Protein AF-A0A2V1BVR8-F1 (afdb_monomer)

Mean predicted aligned error: 7.68 Å

Nearest PDB structures (foldseek):
  4hxy-assembly2_B  TM=3.596E-01  e=2.403E+00  Streptomyces sp. HK803
  3ru9-assembly1_A  TM=2.430E-01  e=2.267E+00  Plesiomonas shigelloides
  7c3v-assembly1_A  TM=4.030E-01  e=8.659E+00  Kluyveromyces sp. CCTCC M2011385
  4aln-assembly1_A  TM=3.787E-01  e=9.178E+00  Staphylococcus aureus

Structure (mmCIF, N/CA/C/O backbone):
data_AF-A0A2V1BVR8-F1
#
_entry.id   AF-A0A2V1BVR8-F1
#
loop_
_atom_site.group_PDB
_atom_site.id
_atom_site.type_symbol
_atom_site.label_atom_id
_atom_site.label_alt_id
_atom_site.label_comp_id
_atom_site.label_asym_id
_atom_site.label_entity_id
_atom_site.label_seq_id
_atom_site.pdbx_PDB_ins_code
_atom_site.Cartn_x
_atom_site.Cartn_y
_atom_site.Cartn_z
_atom_site.occupancy
_atom_site.B_iso_or_equiv
_atom_site.auth_seq_id
_atom_site.auth_comp_id
_atom_site.auth_asym_id
_atom_site.auth_atom_id
_atom_site.pdbx_PDB_model_num
ATOM 1 N N . VAL A 1 1 ? 9.960 -21.333 14.822 1.00 32.62 1 VAL A N 1
ATOM 2 C CA . VAL A 1 1 ? 9.651 -20.361 15.898 1.00 32.62 1 VAL A CA 1
ATOM 3 C C . VAL A 1 1 ? 8.389 -20.827 16.607 1.00 32.62 1 VAL A C 1
ATOM 5 O O . VAL A 1 1 ? 7.374 -20.995 15.946 1.00 32.62 1 VAL A O 1
ATOM 8 N N . LYS A 1 2 ? 8.458 -21.132 17.911 1.00 22.48 2 LYS A N 1
ATOM 9 C CA . LYS A 1 2 ? 7.262 -21.416 18.719 1.00 22.48 2 LYS A CA 1
ATOM 10 C C . LYS A 1 2 ? 6.462 -20.119 18.819 1.00 22.48 2 LYS A C 1
ATOM 12 O O . LYS A 1 2 ? 6.930 -19.169 19.436 1.00 22.48 2 LYS A O 1
ATOM 17 N N . ILE A 1 3 ? 5.289 -20.077 18.195 1.00 29.73 3 ILE A N 1
ATOM 18 C CA . ILE A 1 3 ? 4.314 -19.013 18.424 1.00 29.73 3 ILE A CA 1
ATOM 19 C C . ILE A 1 3 ? 3.859 -19.190 19.871 1.00 29.73 3 ILE A C 1
ATOM 21 O O . ILE A 1 3 ? 3.139 -20.137 20.188 1.00 29.73 3 ILE A O 1
ATOM 25 N N . ALA A 1 4 ? 4.329 -18.327 20.769 1.00 31.77 4 ALA A N 1
ATOM 26 C CA . ALA A 1 4 ? 3.671 -18.161 22.050 1.00 31.77 4 ALA A CA 1
ATOM 27 C C . ALA A 1 4 ? 2.265 -17.650 21.725 1.00 31.77 4 ALA A C 1
ATOM 29 O O . ALA A 1 4 ? 2.090 -16.494 21.347 1.00 31.77 4 ALA A O 1
ATOM 30 N N . HIS A 1 5 ? 1.273 -18.540 21.771 1.00 35.09 5 HIS A N 1
ATOM 31 C CA . HIS A 1 5 ? -0.126 -18.146 21.764 1.00 35.09 5 HIS A CA 1
ATOM 32 C C . HIS A 1 5 ? -0.308 -17.211 22.958 1.00 35.09 5 HIS A C 1
ATOM 34 O O . HIS A 1 5 ? -0.310 -17.653 24.105 1.00 35.09 5 HIS A O 1
ATOM 40 N N . ILE A 1 6 ? -0.356 -15.906 22.693 1.00 46.69 6 ILE A N 1
ATOM 41 C CA . ILE A 1 6 ? -0.523 -14.889 23.722 1.00 46.69 6 ILE A CA 1
ATOM 42 C C . ILE A 1 6 ? -1.862 -15.175 24.410 1.00 46.69 6 ILE A C 1
ATOM 44 O O . ILE A 1 6 ? -2.930 -14.921 23.851 1.00 46.69 6 ILE A O 1
ATOM 48 N N . GLN A 1 7 ? -1.800 -15.682 25.644 1.00 45.62 7 GLN A N 1
ATOM 49 C CA . GLN A 1 7 ? -2.941 -15.826 26.559 1.00 45.62 7 GLN A CA 1
ATOM 50 C C . GLN A 1 7 ? -3.722 -14.501 26.731 1.00 45.62 7 GLN A C 1
ATOM 52 O O . GLN A 1 7 ? -4.884 -14.507 27.126 1.00 45.62 7 GLN A O 1
ATOM 57 N N . GLY A 1 8 ? -3.123 -13.363 26.360 1.00 47.62 8 GLY A N 1
ATOM 58 C CA . GLY A 1 8 ? -3.742 -12.037 26.347 1.00 47.62 8 GLY A CA 1
ATOM 59 C C . GLY A 1 8 ? -4.926 -11.850 25.388 1.00 47.62 8 GLY A C 1
ATOM 60 O O . GLY A 1 8 ? -5.771 -11.009 25.678 1.00 47.62 8 GLY A O 1
ATOM 61 N N . ILE A 1 9 ? -5.079 -12.636 24.309 1.00 52.66 9 ILE A N 1
ATOM 62 C CA . ILE A 1 9 ? -6.270 -12.504 23.435 1.00 52.66 9 ILE A CA 1
ATOM 63 C C . ILE A 1 9 ? -7.550 -12.925 24.174 1.00 52.66 9 ILE A C 1
ATOM 65 O O . ILE A 1 9 ? -8.589 -12.290 24.011 1.00 52.66 9 ILE A O 1
ATOM 69 N N . ALA A 1 10 ? -7.472 -13.938 25.044 1.00 52.44 10 ALA A N 1
ATOM 70 C CA . ALA A 1 10 ? -8.603 -14.350 25.874 1.00 52.44 10 ALA A CA 1
ATOM 71 C C . ALA A 1 10 ? -8.928 -13.314 26.967 1.00 52.44 10 ALA A C 1
ATOM 73 O O . ALA A 1 10 ? -10.099 -13.082 27.253 1.00 52.44 10 ALA A O 1
ATOM 74 N N . LEU A 1 11 ? -7.910 -12.644 27.525 1.00 52.22 11 LEU A N 1
ATOM 75 C CA . LEU A 1 11 ? -8.081 -11.582 28.527 1.00 52.22 11 LEU A CA 1
ATOM 76 C C . LEU A 1 11 ? -8.780 -10.340 27.944 1.00 52.22 11 LEU A C 1
ATOM 78 O O . LEU A 1 11 ? -9.597 -9.711 28.608 1.00 52.22 11 LEU A O 1
ATO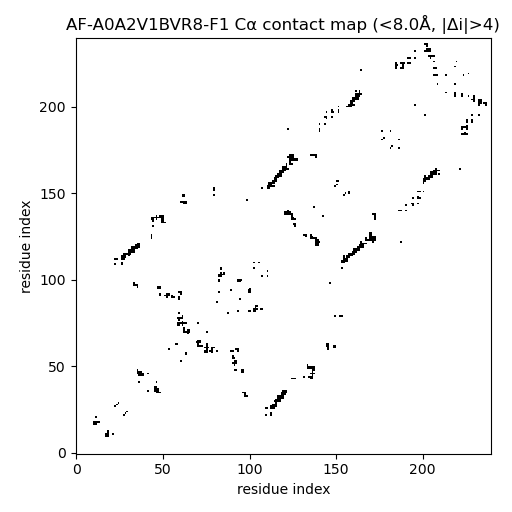M 82 N N . MET A 1 12 ? -8.518 -10.017 26.674 1.00 53.81 12 MET A N 1
ATOM 83 C CA . MET A 1 12 ? -9.251 -8.966 25.958 1.00 53.81 12 MET A CA 1
ATOM 84 C C . MET A 1 12 ? -10.740 -9.307 25.769 1.00 53.81 12 MET A C 1
ATOM 86 O O . MET A 1 12 ? -11.561 -8.410 25.617 1.00 53.81 12 MET A O 1
ATOM 90 N N . GLY A 1 13 ? -11.119 -10.587 25.807 1.00 55.94 13 GLY A N 1
ATOM 91 C CA . GLY A 1 13 ? -12.513 -11.017 25.679 1.00 55.94 13 GLY A CA 1
ATOM 92 C C . GLY A 1 13 ? -13.362 -10.844 26.944 1.00 55.94 13 GLY A C 1
ATOM 93 O O . GLY A 1 13 ? -14.581 -10.968 26.860 1.00 55.94 13 GLY A O 1
ATOM 94 N N . THR A 1 14 ? -12.761 -10.571 28.109 1.00 61.97 14 THR A N 1
ATOM 95 C CA . THR A 1 14 ? -13.475 -10.582 29.401 1.00 61.97 14 THR A CA 1
ATOM 96 C C . THR A 1 14 ? -13.877 -9.197 29.906 1.00 61.97 14 THR A C 1
ATOM 98 O O . THR A 1 14 ? -14.836 -9.088 30.668 1.00 61.97 14 THR A O 1
ATOM 101 N N . CYS A 1 15 ? -13.196 -8.127 29.481 1.00 75.44 15 CYS A N 1
ATOM 102 C CA . CYS A 1 15 ? -13.458 -6.765 29.949 1.00 75.44 15 CYS A CA 1
ATOM 103 C C . CYS A 1 15 ? -13.367 -5.740 28.811 1.00 75.44 15 CYS A C 1
ATOM 105 O O . CYS A 1 15 ? -12.329 -5.604 28.168 1.00 75.44 15 CYS A O 1
ATOM 107 N N . LYS A 1 16 ? -14.440 -4.961 28.606 1.00 78.19 16 LYS A N 1
ATOM 108 C CA . LYS A 1 16 ? -14.523 -3.938 27.544 1.00 78.19 16 LYS A CA 1
ATOM 109 C C . LYS A 1 16 ? -13.460 -2.845 27.672 1.00 78.19 16 LYS A C 1
ATOM 111 O O . LYS A 1 16 ? -12.970 -2.361 26.656 1.00 78.19 16 LYS A O 1
ATOM 116 N N . GLN A 1 17 ? -13.104 -2.460 28.898 1.00 80.62 17 GLN A N 1
ATOM 117 C CA . GLN A 1 17 ? -12.070 -1.452 29.127 1.00 80.62 17 GLN A CA 1
ATOM 118 C C . GLN A 1 17 ? -10.690 -1.988 28.740 1.00 80.62 17 GLN A C 1
ATOM 120 O O . GLN A 1 17 ? -10.002 -1.359 27.940 1.00 80.62 17 GLN A O 1
ATOM 125 N N . ILE A 1 18 ? -10.339 -3.186 29.220 1.00 79.81 18 ILE A N 1
ATOM 126 C CA . ILE A 1 18 ? -9.085 -3.861 28.856 1.00 79.81 18 ILE A CA 1
ATOM 127 C C . ILE A 1 18 ? -9.018 -4.055 27.341 1.00 79.81 18 ILE A C 1
ATOM 129 O O . ILE A 1 18 ? -8.003 -3.742 26.733 1.00 79.81 18 ILE A O 1
ATOM 133 N N . LEU A 1 19 ? -10.109 -4.495 26.707 1.00 78.88 19 LEU A N 1
ATOM 134 C CA . LEU A 1 19 ? -10.191 -4.609 25.251 1.00 78.88 19 LEU A CA 1
ATOM 135 C C . LEU A 1 19 ? -9.877 -3.280 24.556 1.00 78.88 19 LEU A C 1
ATOM 137 O O . LEU A 1 19 ? -9.075 -3.254 23.628 1.00 78.88 19 LEU A O 1
ATOM 141 N N . SER A 1 20 ? -10.492 -2.181 24.999 1.00 80.75 20 SER A N 1
ATOM 142 C CA . SER A 1 20 ? -10.300 -0.859 24.396 1.00 80.75 20 SER A CA 1
ATOM 143 C C . SER A 1 20 ? -8.862 -0.357 24.543 1.00 80.75 20 SER A C 1
ATOM 145 O O . SER A 1 20 ? -8.265 0.093 23.563 1.00 80.75 20 SER A O 1
ATOM 147 N N . GLU A 1 21 ? -8.295 -0.452 25.746 1.00 82.75 21 GLU A N 1
ATOM 148 C CA . GLU A 1 21 ? -6.925 -0.018 26.039 1.00 82.75 21 GLU A CA 1
ATOM 149 C C . GLU A 1 21 ? -5.900 -0.889 25.300 1.00 82.75 21 GLU A C 1
ATOM 151 O O . GLU A 1 21 ? -5.046 -0.376 24.575 1.00 82.75 21 GLU A O 1
ATOM 156 N N . CYS A 1 22 ? -6.039 -2.216 25.375 1.00 84.19 22 CYS A N 1
ATOM 157 C CA . CYS A 1 22 ? -5.174 -3.142 24.654 1.00 84.19 22 CYS A CA 1
ATOM 158 C C . CYS A 1 22 ? -5.289 -2.972 23.137 1.00 84.19 22 CYS A C 1
ATOM 160 O O . CYS A 1 22 ? -4.277 -3.069 22.453 1.00 84.19 22 CYS A O 1
ATOM 162 N N . ARG A 1 23 ? -6.475 -2.684 22.583 1.00 86.19 23 ARG A N 1
ATOM 163 C CA . ARG A 1 23 ? -6.637 -2.430 21.142 1.00 86.19 23 ARG A CA 1
ATOM 164 C C . ARG A 1 23 ? -5.829 -1.214 20.697 1.00 86.19 23 ARG A C 1
ATOM 166 O O . ARG A 1 23 ? -5.169 -1.275 19.659 1.00 86.19 23 ARG A O 1
ATOM 173 N N . ALA A 1 24 ? -5.881 -0.128 21.470 1.00 85.31 24 ALA A N 1
ATOM 174 C CA . ALA A 1 24 ? -5.124 1.085 21.179 1.00 85.31 24 ALA A CA 1
ATOM 175 C C . ALA A 1 24 ? -3.613 0.812 21.174 1.00 85.31 24 ALA A C 1
ATOM 177 O O . ALA A 1 24 ? -2.928 1.224 20.241 1.00 85.31 24 ALA A 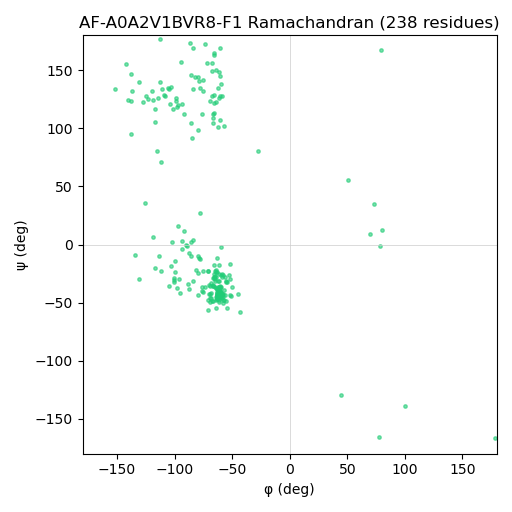O 1
ATOM 178 N N . VAL A 1 25 ? -3.118 0.034 22.138 1.00 85.62 25 VAL A N 1
ATOM 179 C CA . VAL A 1 25 ? -1.699 -0.337 22.211 1.00 85.62 25 VAL A CA 1
ATOM 180 C C . VAL A 1 25 ? -1.324 -1.323 21.097 1.00 85.62 25 VAL A C 1
ATOM 182 O O . VAL A 1 25 ? -0.451 -1.043 20.276 1.00 85.62 25 VAL A O 1
ATOM 185 N N . PHE A 1 26 ? -2.008 -2.468 21.006 1.00 87.06 26 PHE A N 1
ATOM 186 C CA . PHE A 1 26 ? -1.652 -3.540 20.075 1.00 87.06 26 PHE A CA 1
ATOM 187 C C . PHE A 1 26 ? -1.752 -3.114 18.616 1.00 87.06 26 PHE A C 1
ATOM 189 O O . PHE A 1 26 ? -0.829 -3.403 17.862 1.00 87.06 26 PHE A O 1
ATOM 196 N N . TYR A 1 27 ? -2.819 -2.420 18.218 1.00 88.69 27 TYR A N 1
ATOM 197 C CA . TYR A 1 27 ? -3.029 -2.051 16.816 1.00 88.69 27 TYR A CA 1
ATOM 198 C C . TYR A 1 27 ? -2.649 -0.600 16.512 1.00 88.69 27 TYR A C 1
ATOM 200 O O . TYR A 1 27 ? -2.209 -0.302 15.402 1.00 88.69 27 TYR A O 1
ATOM 208 N N . GLY A 1 28 ? -2.789 0.305 17.482 1.00 87.88 28 GLY A N 1
ATOM 209 C CA . GLY A 1 28 ? -2.545 1.729 17.271 1.00 87.88 28 GLY A CA 1
ATOM 210 C C . GLY A 1 28 ? -1.085 2.148 17.391 1.00 87.88 28 GLY A C 1
ATOM 211 O O . GLY A 1 28 ? -0.665 3.074 16.690 1.00 87.88 28 GLY A O 1
ATOM 212 N N . GLU A 1 29 ? -0.292 1.487 18.232 1.00 89.38 29 GLU A N 1
ATOM 213 C CA . GLU A 1 29 ? 1.100 1.888 18.468 1.00 89.38 29 GLU A CA 1
ATOM 214 C C . GLU A 1 29 ? 2.104 1.079 17.650 1.00 89.38 29 GLU A C 1
ATOM 216 O O . GLU A 1 29 ? 3.072 1.660 17.136 1.00 89.38 29 GLU A O 1
ATOM 221 N N . ASN A 1 30 ? 1.843 -0.221 17.484 1.00 86.44 30 ASN A N 1
ATOM 222 C CA . ASN A 1 30 ? 2.706 -1.132 16.738 1.00 86.44 30 ASN A CA 1
ATOM 223 C C . ASN A 1 30 ? 2.654 -0.887 15.226 1.00 86.44 30 ASN A C 1
ATOM 225 O O . ASN A 1 30 ? 1.686 -0.359 14.677 1.00 86.44 30 ASN A O 1
ATOM 229 N N . ALA A 1 31 ? 3.722 -1.308 14.554 1.00 88.75 31 ALA A N 1
ATOM 230 C CA . ALA A 1 31 ? 3.777 -1.400 13.105 1.00 88.75 31 ALA A CA 1
ATOM 231 C C . ALA A 1 31 ? 3.635 -2.865 12.680 1.00 88.75 31 ALA A C 1
ATOM 233 O O . ALA A 1 31 ? 4.272 -3.747 13.256 1.00 88.75 31 ALA A O 1
ATOM 234 N N . PHE A 1 32 ? 2.817 -3.111 11.659 1.00 91.94 32 PHE A N 1
ATOM 235 C CA . PHE A 1 32 ? 2.617 -4.444 11.090 1.00 91.94 32 PHE A CA 1
ATOM 236 C C . PHE A 1 32 ? 3.318 -4.551 9.745 1.00 91.94 32 PHE A C 1
ATOM 238 O O . PHE A 1 32 ? 3.198 -3.647 8.918 1.00 91.94 32 PHE A O 1
ATOM 245 N N . VAL A 1 33 ? 4.031 -5.656 9.538 1.00 92.56 33 VAL A N 1
ATOM 246 C CA . VAL A 1 33 ? 4.760 -5.933 8.300 1.00 92.56 33 VAL A CA 1
ATOM 247 C C . VAL A 1 33 ? 3.939 -6.864 7.426 1.00 92.56 33 VAL A C 1
ATOM 249 O O . VAL A 1 33 ? 3.544 -7.946 7.863 1.00 92.56 33 VAL A O 1
ATOM 252 N N . PHE A 1 34 ? 3.713 -6.458 6.183 1.00 93.88 34 PHE A N 1
ATOM 253 C CA . PHE A 1 34 ? 3.061 -7.270 5.168 1.00 93.88 34 PHE A CA 1
ATOM 254 C C . PHE A 1 34 ? 4.032 -7.530 4.025 1.00 93.88 34 PHE A C 1
ATOM 256 O O . PHE A 1 34 ? 4.305 -6.649 3.211 1.00 93.88 34 PHE A O 1
ATOM 263 N N . ASP A 1 35 ? 4.542 -8.757 3.978 1.00 90.19 35 ASP A N 1
ATOM 264 C CA . ASP A 1 35 ? 5.488 -9.190 2.959 1.00 90.19 35 ASP A CA 1
ATOM 265 C C . ASP A 1 35 ? 4.768 -9.817 1.757 1.00 90.19 35 ASP A C 1
ATOM 267 O O . ASP A 1 35 ? 4.158 -10.884 1.849 1.00 90.19 35 ASP A O 1
ATOM 271 N N . THR A 1 36 ? 4.838 -9.136 0.616 1.00 89.38 36 THR A N 1
ATOM 272 C CA . THR A 1 36 ? 4.248 -9.562 -0.661 1.00 89.38 36 THR A CA 1
ATOM 273 C C . THR A 1 36 ? 5.230 -10.334 -1.552 1.00 89.38 36 THR A C 1
ATOM 275 O O . THR A 1 36 ? 4.830 -10.860 -2.593 1.00 89.38 36 THR A O 1
ATOM 278 N N . ARG A 1 37 ? 6.499 -10.463 -1.138 1.00 83.19 37 ARG A N 1
ATOM 279 C CA . ARG A 1 37 ? 7.588 -11.091 -1.910 1.00 83.19 37 ARG A 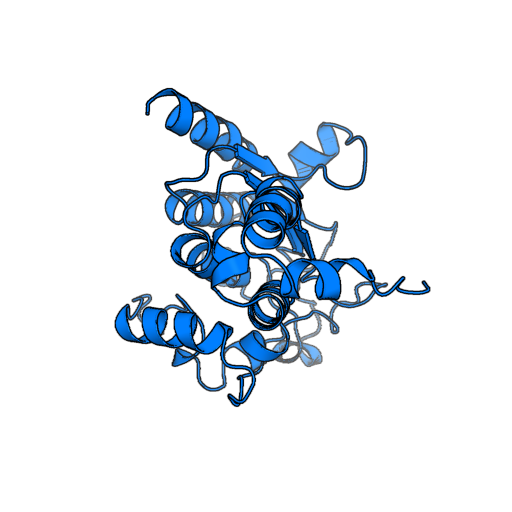CA 1
ATOM 280 C C . ARG A 1 37 ? 7.457 -12.607 -2.036 1.00 83.19 37 ARG A C 1
ATOM 282 O O . ARG A 1 37 ? 8.007 -13.179 -2.971 1.00 83.19 37 ARG A O 1
ATOM 289 N N . GLY A 1 38 ? 6.725 -13.258 -1.130 1.00 78.56 38 GLY A N 1
ATOM 290 C CA . GLY A 1 38 ? 6.528 -14.709 -1.130 1.00 78.56 38 GLY A CA 1
ATOM 291 C C . GLY A 1 38 ? 7.428 -15.437 -0.133 1.00 78.56 38 GLY A C 1
ATOM 292 O O . GLY A 1 38 ? 7.566 -14.995 1.003 1.00 78.56 38 GLY A O 1
ATOM 293 N N . GLN A 1 39 ? 7.989 -16.585 -0.524 1.00 71.19 39 GLN A N 1
ATOM 294 C CA . GLN A 1 39 ? 8.876 -17.384 0.336 1.00 71.19 39 GLN A CA 1
ATOM 295 C C . GLN A 1 39 ? 10.340 -17.239 -0.080 1.00 71.19 39 GLN A C 1
ATOM 297 O O . GLN A 1 39 ? 10.655 -17.387 -1.258 1.00 71.19 39 GLN A O 1
ATOM 302 N N . ASP A 1 40 ? 11.218 -17.024 0.899 1.00 63.16 40 ASP A N 1
ATOM 303 C CA . ASP A 1 40 ? 12.672 -17.063 0.725 1.00 63.16 40 ASP A CA 1
ATOM 304 C C . ASP A 1 40 ? 13.139 -18.450 0.218 1.00 63.16 40 ASP A C 1
ATOM 306 O O . ASP A 1 40 ? 12.602 -19.461 0.693 1.00 63.16 40 ASP A O 1
ATOM 310 N N . PRO A 1 41 ? 14.086 -18.559 -0.740 1.00 60.00 41 PRO A N 1
ATOM 311 C CA . PRO A 1 41 ? 14.909 -17.514 -1.368 1.00 60.00 41 PRO A CA 1
ATOM 312 C C . PRO A 1 41 ? 14.185 -16.841 -2.536 1.00 60.00 41 PRO A C 1
ATOM 314 O O . PRO A 1 41 ? 14.268 -17.358 -3.647 1.00 60.00 41 PRO A O 1
ATOM 317 N N . TYR A 1 42 ? 13.461 -15.743 -2.261 1.00 65.88 42 TYR A N 1
ATOM 318 C CA . TYR A 1 42 ? 12.373 -15.132 -3.050 1.00 65.88 42 TYR A CA 1
ATOM 319 C C . TYR A 1 42 ? 12.478 -15.396 -4.555 1.00 65.88 42 TYR A C 1
ATOM 321 O O . TYR A 1 42 ? 12.970 -14.551 -5.307 1.00 65.88 42 TYR A O 1
ATOM 329 N N . PRO A 1 43 ? 12.052 -16.586 -5.013 1.00 58.91 43 PRO A N 1
ATOM 330 C CA . PRO A 1 43 ? 12.354 -16.997 -6.358 1.00 58.91 43 PRO A CA 1
ATOM 331 C C . PRO A 1 43 ? 11.277 -16.420 -7.258 1.00 58.91 43 PRO A C 1
ATOM 333 O O . PRO A 1 43 ? 10.101 -16.328 -6.897 1.00 58.91 43 PRO A O 1
ATOM 336 N N . HIS A 1 44 ? 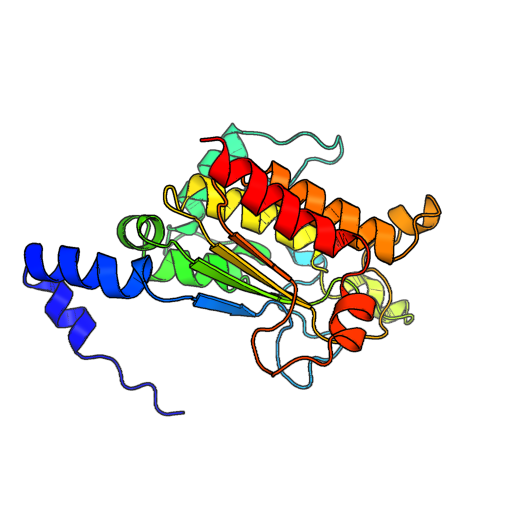11.693 -16.069 -8.460 1.00 57.53 44 HIS A N 1
ATOM 337 C CA . HIS A 1 44 ? 10.942 -15.290 -9.435 1.00 57.53 44 HIS A CA 1
ATOM 338 C C . HIS A 1 44 ? 9.596 -15.906 -9.902 1.00 57.53 44 HIS A C 1
ATOM 340 O O . HIS A 1 44 ? 8.852 -15.256 -10.621 1.00 57.53 44 HIS A O 1
ATOM 346 N N . HIS A 1 45 ? 9.224 -17.104 -9.427 1.00 61.53 45 HIS A N 1
ATOM 347 C CA . HIS A 1 45 ? 7.946 -17.795 -9.667 1.00 61.53 45 HIS A CA 1
ATOM 348 C C . HIS A 1 45 ? 7.117 -18.065 -8.388 1.00 61.53 45 HIS A C 1
ATOM 350 O O . HIS A 1 45 ? 6.115 -18.777 -8.443 1.00 61.53 45 HIS A O 1
ATOM 356 N N . ARG A 1 46 ? 7.525 -17.559 -7.210 1.00 67.50 46 ARG A N 1
ATOM 357 C CA . ARG A 1 46 ? 6.847 -17.821 -5.916 1.00 67.50 46 ARG A CA 1
ATOM 358 C C . ARG A 1 46 ? 6.460 -16.559 -5.146 1.00 67.50 46 ARG A C 1
ATOM 360 O O . ARG A 1 46 ? 6.509 -16.553 -3.917 1.00 67.50 46 ARG A O 1
ATOM 367 N N . GLY A 1 47 ? 6.056 -15.504 -5.846 1.00 74.12 47 GLY A N 1
ATOM 368 C CA . GLY A 1 47 ? 5.429 -14.354 -5.193 1.00 74.12 47 GLY A CA 1
ATOM 369 C C . GLY A 1 47 ? 4.075 -14.704 -4.573 1.00 74.12 47 GLY A C 1
ATOM 370 O O . GLY A 1 47 ? 3.462 -15.719 -4.908 1.00 74.12 47 GLY A O 1
ATOM 371 N N . VAL A 1 48 ? 3.585 -13.852 -3.668 1.00 83.44 48 VAL A N 1
ATOM 372 C CA . VAL A 1 48 ? 2.262 -14.047 -3.039 1.00 83.44 48 VAL A CA 1
ATOM 373 C C . VAL A 1 48 ? 1.138 -14.033 -4.082 1.00 83.44 48 VAL A C 1
ATOM 375 O O . VAL A 1 48 ? 0.171 -14.794 -3.975 1.00 83.44 48 VAL A O 1
ATOM 378 N N . HIS A 1 49 ? 1.282 -13.179 -5.095 1.00 84.44 49 HIS A N 1
ATOM 379 C CA . HIS A 1 49 ? 0.319 -12.970 -6.171 1.00 84.44 49 HIS A CA 1
ATOM 380 C C . HIS A 1 49 ? 0.962 -13.302 -7.510 1.00 84.44 49 HIS A C 1
ATOM 382 O O . HIS A 1 49 ? 2.052 -12.809 -7.777 1.00 84.44 49 HIS A O 1
ATOM 388 N N . ALA A 1 50 ? 0.275 -14.078 -8.346 1.00 81.00 50 ALA A N 1
ATOM 389 C CA . ALA A 1 50 ? 0.609 -14.290 -9.757 1.00 81.00 50 ALA A CA 1
ATOM 390 C C . ALA A 1 50 ? -0.488 -13.666 -10.636 1.00 81.00 50 ALA A C 1
ATOM 392 O O . ALA A 1 50 ? -1.478 -13.173 -10.099 1.00 81.00 50 ALA A O 1
ATOM 393 N N . HIS A 1 51 ? -0.353 -13.685 -11.966 1.00 75.00 51 HIS A N 1
ATOM 394 C CA . HIS A 1 51 ? -1.338 -13.074 -12.879 1.00 75.00 51 HIS A CA 1
ATOM 395 C C . HIS A 1 51 ? -2.796 -13.525 -12.643 1.00 75.00 51 HIS A C 1
ATOM 397 O O . HIS A 1 51 ? -3.715 -12.719 -12.801 1.00 75.00 51 HIS A O 1
ATOM 403 N N . ASP A 1 52 ? -3.012 -14.751 -12.150 1.00 83.00 52 ASP A N 1
ATOM 404 C CA . ASP A 1 52 ? -4.336 -15.278 -11.781 1.00 83.00 52 ASP A CA 1
ATOM 405 C C . ASP A 1 52 ? -5.040 -14.482 -10.664 1.00 83.00 52 ASP A C 1
ATOM 407 O O . ASP A 1 52 ? -6.258 -14.595 -10.491 1.00 83.00 52 ASP A O 1
ATOM 411 N N . ALA A 1 53 ? -4.289 -13.668 -9.913 1.00 83.50 53 ALA A N 1
ATOM 412 C CA . ALA A 1 53 ? -4.764 -12.852 -8.803 1.00 83.50 53 ALA A CA 1
ATOM 413 C C . ALA A 1 53 ? -5.915 -11.920 -9.195 1.00 83.50 53 ALA A C 1
ATOM 415 O O . ALA A 1 53 ? -6.778 -11.647 -8.360 1.00 83.50 53 ALA A O 1
ATOM 416 N N . PHE A 1 54 ? -5.938 -11.448 -10.445 1.00 87.25 54 PHE A N 1
ATOM 417 C CA . PHE A 1 54 ? -6.894 -10.443 -10.915 1.00 87.25 54 PHE A CA 1
ATOM 418 C C . PHE A 1 54 ? -7.880 -10.961 -11.971 1.00 87.25 54 PHE A C 1
ATOM 420 O O . PHE A 1 54 ? -8.865 -10.290 -12.261 1.00 87.25 54 PHE A O 1
ATOM 427 N N . GLU A 1 55 ? -7.672 -12.163 -12.512 1.00 85.00 55 GLU A N 1
ATOM 428 C CA . GLU A 1 55 ? -8.530 -12.729 -13.564 1.00 85.00 55 GLU A CA 1
ATOM 429 C C . GLU A 1 55 ? -9.890 -13.196 -13.027 1.00 85.00 55 GLU A C 1
ATOM 431 O O . GLU A 1 55 ? -10.926 -13.073 -13.684 1.00 85.00 55 GLU A O 1
ATOM 436 N N . ARG A 1 56 ? -9.912 -13.755 -11.810 1.00 84.69 56 ARG A N 1
ATOM 437 C CA . ARG A 1 56 ? -11.114 -14.377 -11.239 1.00 84.69 56 ARG A CA 1
ATOM 438 C C . ARG A 1 56 ? -11.839 -13.422 -10.302 1.00 84.69 56 ARG A C 1
ATOM 440 O O . ARG A 1 56 ? -11.322 -13.064 -9.251 1.00 84.69 56 ARG A O 1
ATOM 447 N N . ALA A 1 57 ? -13.083 -13.094 -10.652 1.00 87.00 57 ALA A N 1
ATOM 448 C CA . ALA A 1 57 ? -13.958 -12.217 -9.871 1.00 87.00 57 ALA A CA 1
ATOM 449 C C . ALA A 1 57 ? -13.290 -10.874 -9.473 1.00 87.00 57 ALA A C 1
ATOM 451 O O . ALA A 1 57 ? -13.284 -10.524 -8.291 1.00 87.00 57 ALA A O 1
ATOM 452 N N . PRO A 1 58 ? -12.779 -10.082 -10.443 1.00 89.31 58 PRO A N 1
ATOM 453 C CA . PRO A 1 58 ? -12.057 -8.828 -10.181 1.00 89.31 58 PRO A CA 1
ATOM 454 C C . PRO A 1 58 ? -12.863 -7.816 -9.356 1.00 89.31 58 PRO A C 1
ATOM 456 O O . PRO A 1 58 ? -12.311 -7.049 -8.578 1.00 89.31 58 PRO A O 1
ATOM 459 N N . HIS A 1 59 ? -14.194 -7.867 -9.447 1.00 89.31 59 HIS A N 1
ATOM 460 C CA . HIS A 1 59 ? -15.106 -7.045 -8.649 1.00 89.31 59 HIS A CA 1
ATOM 461 C C . HIS A 1 59 ? -15.033 -7.296 -7.129 1.00 89.31 59 HIS A C 1
ATOM 463 O O . HIS A 1 59 ? -15.642 -6.540 -6.375 1.00 89.31 59 HIS A O 1
ATOM 469 N N . GLN A 1 60 ? -14.360 -8.363 -6.678 1.00 91.38 60 GLN A N 1
ATOM 470 C CA . GLN A 1 60 ? -14.084 -8.638 -5.264 1.00 91.38 60 GLN A CA 1
ATOM 471 C C . GLN A 1 60 ? -12.771 -8.000 -4.779 1.00 91.38 60 GLN A C 1
ATOM 473 O O . GLN A 1 60 ? -12.427 -8.161 -3.610 1.00 91.38 60 GLN A O 1
ATOM 478 N N . ILE A 1 61 ? -12.018 -7.317 -5.649 1.00 93.81 61 ILE A N 1
ATOM 479 C CA . ILE A 1 61 ? -10.778 -6.617 -5.295 1.00 93.81 61 ILE A CA 1
ATOM 480 C C . ILE A 1 61 ? -11.097 -5.140 -5.056 1.00 93.81 61 ILE A C 1
ATOM 482 O O . ILE A 1 61 ? -11.576 -4.467 -5.972 1.00 93.81 61 ILE A O 1
ATOM 486 N N . PRO A 1 62 ? -10.830 -4.604 -3.853 1.00 93.69 62 PRO A N 1
ATOM 487 C CA . PRO A 1 62 ? -11.067 -3.196 -3.562 1.00 93.69 62 PRO A CA 1
ATOM 488 C C . PRO A 1 62 ? -10.236 -2.277 -4.459 1.00 93.69 62 PRO A C 1
ATOM 490 O O . PRO A 1 62 ? -9.014 -2.390 -4.503 1.00 93.69 62 PRO A O 1
ATOM 493 N N . GLY A 1 63 ? -10.891 -1.338 -5.144 1.00 89.69 63 GLY A N 1
ATOM 494 C CA . GLY A 1 63 ? -10.200 -0.306 -5.920 1.00 89.69 63 GLY A CA 1
ATOM 495 C C . GLY A 1 63 ? -9.491 -0.794 -7.182 1.00 89.69 63 GLY A C 1
ATOM 496 O O . GLY A 1 63 ? -8.766 -0.004 -7.779 1.00 89.69 63 GLY A O 1
ATOM 497 N N . LEU A 1 64 ? -9.692 -2.049 -7.606 1.00 90.69 64 LEU A N 1
ATOM 498 C CA . LEU A 1 64 ? -9.163 -2.516 -8.884 1.00 90.69 64 LEU A CA 1
ATOM 499 C C . LEU A 1 64 ? -9.858 -1.756 -10.032 1.00 90.69 64 LEU A C 1
ATOM 501 O O . LEU A 1 64 ? -11.093 -1.810 -10.123 1.00 90.69 64 LEU A O 1
ATOM 505 N N . PRO A 1 65 ? -9.104 -1.047 -10.893 1.00 84.56 65 PRO A N 1
ATOM 506 C CA . PRO A 1 65 ? -9.674 -0.385 -12.056 1.00 84.56 65 PRO A CA 1
ATOM 507 C C . PRO A 1 65 ? -10.263 -1.406 -13.030 1.00 84.56 65 PRO A C 1
ATOM 509 O O . PRO A 1 65 ? -9.797 -2.541 -13.131 1.00 84.56 65 PRO A O 1
ATOM 512 N N . ARG A 1 66 ? -11.292 -0.990 -13.760 1.00 82.50 66 ARG A N 1
ATOM 513 C CA . ARG A 1 66 ? -11.765 -1.687 -14.959 1.00 82.50 66 ARG A CA 1
ATOM 514 C C . ARG A 1 66 ? -10.795 -1.462 -16.121 1.00 82.50 66 ARG A C 1
ATOM 516 O O . ARG A 1 66 ? -9.904 -0.622 -16.033 1.00 82.50 66 ARG A O 1
ATOM 523 N N . ASP A 1 67 ? -11.027 -2.160 -17.228 1.00 78.50 67 ASP A N 1
ATOM 524 C CA . ASP A 1 67 ? -10.222 -2.034 -18.452 1.00 78.50 67 ASP A CA 1
ATOM 525 C C . ASP A 1 67 ? -10.213 -0.598 -19.020 1.00 78.50 67 ASP A C 1
ATOM 527 O O . ASP A 1 67 ? -9.257 -0.192 -19.670 1.00 78.50 67 ASP A O 1
ATOM 531 N N . ASP A 1 68 ? -11.248 0.199 -18.729 1.00 80.25 68 ASP A N 1
ATOM 532 C CA . ASP A 1 68 ? -11.344 1.625 -19.079 1.00 80.25 68 ASP A CA 1
ATOM 533 C C . ASP A 1 68 ? -10.643 2.565 -18.072 1.00 80.25 68 ASP A C 1
ATOM 535 O O . ASP A 1 68 ? -10.735 3.787 -18.180 1.00 80.25 68 ASP A O 1
ATOM 539 N N . GLY A 1 69 ? -9.969 2.008 -17.062 1.00 78.00 69 GLY A N 1
ATOM 540 C CA . GLY A 1 69 ? -9.302 2.741 -15.988 1.00 78.00 69 GLY A CA 1
ATOM 541 C C . GLY A 1 69 ? -10.237 3.267 -14.893 1.00 78.00 69 GLY A C 1
ATOM 542 O O . GLY A 1 69 ? -9.763 3.865 -13.926 1.00 78.00 69 GLY A O 1
ATOM 543 N N . THR A 1 70 ? -11.553 3.050 -14.989 1.00 84.50 70 THR A N 1
ATOM 544 C CA . THR A 1 70 ? -12.514 3.558 -14.001 1.00 84.50 70 THR A CA 1
ATOM 545 C C . THR A 1 70 ? -12.613 2.657 -12.770 1.00 84.50 7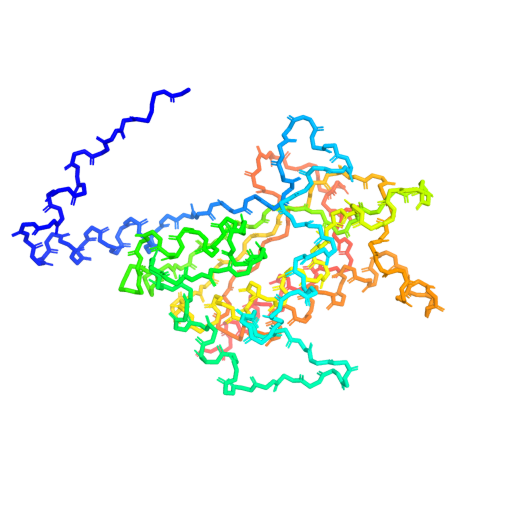0 THR A C 1
ATOM 547 O O . THR A 1 70 ? -12.573 1.427 -12.853 1.00 84.50 70 THR A O 1
ATOM 550 N N . ILE A 1 71 ? -12.792 3.267 -11.593 1.00 85.88 71 ILE A N 1
ATOM 551 C CA . ILE A 1 71 ? -13.034 2.550 -10.333 1.00 85.88 71 ILE A CA 1
ATOM 552 C C . ILE A 1 71 ? -14.535 2.559 -10.036 1.00 85.88 71 ILE A C 1
ATOM 554 O O . ILE A 1 71 ? -15.160 3.613 -9.916 1.00 85.88 71 ILE A O 1
ATOM 558 N N . ASN A 1 72 ? -15.128 1.376 -9.864 1.00 88.12 72 ASN A N 1
ATOM 559 C CA . ASN A 1 72 ? -16.524 1.256 -9.449 1.00 88.12 72 ASN A CA 1
ATOM 560 C C . ASN A 1 72 ? -16.632 1.303 -7.918 1.00 88.12 72 ASN A C 1
ATOM 562 O O . ASN A 1 72 ? -16.371 0.304 -7.247 1.00 88.12 72 ASN A O 1
ATOM 566 N N . GLN A 1 73 ? -17.079 2.441 -7.380 1.00 91.19 73 GLN A N 1
ATOM 567 C CA . GLN A 1 73 ? -17.172 2.653 -5.933 1.00 91.19 73 GLN A CA 1
ATOM 568 C C . GLN A 1 73 ? -18.056 1.615 -5.226 1.00 91.19 73 GLN A C 1
ATOM 570 O O . GLN A 1 73 ? -17.649 1.062 -4.212 1.00 91.19 73 GLN A O 1
ATOM 575 N N . ARG A 1 74 ? -19.213 1.256 -5.797 1.00 90.19 74 ARG A N 1
ATOM 576 C CA . ARG A 1 74 ? -20.121 0.262 -5.196 1.00 90.19 74 ARG A CA 1
ATOM 577 C C . ARG A 1 74 ? -19.473 -1.120 -5.083 1.00 90.19 74 ARG A C 1
ATOM 579 O O . ARG A 1 74 ? -19.691 -1.832 -4.104 1.00 90.19 74 ARG A O 1
ATOM 586 N N . ASN A 1 75 ? -18.694 -1.518 -6.090 1.00 90.50 75 ASN A N 1
ATOM 587 C CA . ASN A 1 75 ? -17.928 -2.762 -6.031 1.00 90.50 75 ASN A CA 1
ATOM 588 C C . ASN A 1 75 ? -16.811 -2.671 -4.993 1.00 90.50 75 ASN A C 1
ATOM 590 O O . ASN A 1 75 ? -16.639 -3.623 -4.239 1.00 90.50 75 ASN A O 1
ATOM 594 N N . THR A 1 76 ? -16.113 -1.535 -4.923 1.00 93.88 76 THR A N 1
ATOM 595 C CA . THR A 1 76 ? -15.086 -1.279 -3.909 1.00 93.88 76 THR A CA 1
ATOM 596 C C . THR A 1 76 ? -15.657 -1.397 -2.499 1.00 93.88 76 THR A C 1
ATOM 598 O O . THR A 1 76 ? -15.119 -2.163 -1.708 1.00 93.88 76 THR A O 1
ATOM 601 N N . ASP A 1 77 ? -16.778 -0.740 -2.200 1.00 94.38 77 ASP A N 1
ATOM 602 C CA . ASP A 1 77 ? -17.409 -0.777 -0.874 1.00 94.38 77 ASP A CA 1
ATOM 603 C C . ASP A 1 77 ? -17.805 -2.206 -0.484 1.00 94.38 77 ASP A C 1
ATOM 605 O O . ASP A 1 77 ? -17.489 -2.683 0.607 1.00 94.38 77 ASP A O 1
ATOM 609 N N . ARG A 1 78 ? -18.418 -2.943 -1.419 1.00 93.69 78 ARG A N 1
ATOM 610 C CA . ARG A 1 78 ? -18.770 -4.352 -1.207 1.00 93.69 78 ARG A CA 1
ATOM 611 C C . ARG A 1 78 ? -17.532 -5.224 -0.992 1.00 93.69 78 ARG A C 1
ATOM 613 O O . ARG A 1 78 ? -17.547 -6.090 -0.122 1.00 93.69 78 ARG A O 1
ATOM 620 N N . ALA A 1 79 ? -16.473 -5.013 -1.772 1.00 94.75 79 ALA A N 1
ATOM 621 C CA . ALA A 1 79 ? -15.217 -5.744 -1.640 1.00 94.75 79 ALA A CA 1
ATOM 622 C C . ALA A 1 79 ? -14.534 -5.463 -0.291 1.00 94.75 79 ALA A C 1
ATOM 624 O O . ALA A 1 79 ? -14.000 -6.385 0.321 1.00 94.75 79 ALA A O 1
ATOM 625 N N . LEU A 1 80 ? -14.606 -4.224 0.208 1.00 96.25 80 LEU A N 1
ATOM 626 C CA . LEU A 1 80 ? -14.087 -3.837 1.522 1.00 96.25 80 LEU A CA 1
ATOM 627 C C . LEU A 1 80 ? -14.822 -4.553 2.659 1.00 96.25 80 LEU A C 1
ATOM 629 O O . LEU A 1 80 ? -14.170 -5.094 3.548 1.00 96.25 80 LEU A O 1
ATOM 633 N N . THR A 1 81 ? -16.158 -4.633 2.620 1.00 94.75 81 THR A N 1
ATOM 634 C CA . THR A 1 81 ? -16.917 -5.444 3.591 1.00 94.75 81 THR A CA 1
ATOM 635 C C . THR A 1 81 ? -16.538 -6.919 3.489 1.00 94.75 81 THR A C 1
ATOM 637 O O . THR A 1 81 ? -16.359 -7.593 4.504 1.00 94.75 81 THR A O 1
ATOM 640 N N . HIS A 1 82 ? -16.358 -7.409 2.261 1.00 94.19 82 HIS A N 1
ATOM 641 C CA . HIS A 1 82 ? -16.027 -8.802 1.998 1.00 94.19 82 HIS A CA 1
ATOM 642 C C . HIS A 1 82 ? -14.690 -9.221 2.623 1.00 94.19 82 HIS A C 1
ATOM 644 O O . HIS A 1 82 ? -14.596 -10.363 3.050 1.00 94.19 82 HIS A O 1
ATOM 650 N N . ILE A 1 83 ? -13.692 -8.327 2.764 1.00 96.00 83 ILE A N 1
ATOM 651 C CA . ILE A 1 83 ? -12.396 -8.611 3.432 1.00 96.00 83 ILE A CA 1
ATOM 652 C C . ILE A 1 83 ? -12.588 -9.364 4.755 1.00 96.00 83 ILE A C 1
ATOM 654 O O . ILE A 1 83 ? -11.855 -10.320 5.032 1.00 96.00 83 ILE A O 1
ATOM 658 N N . PHE A 1 84 ? -13.577 -8.940 5.544 1.00 96.31 84 PHE A N 1
ATOM 659 C CA . PHE A 1 84 ? -13.819 -9.408 6.906 1.00 96.31 84 PHE A CA 1
ATOM 660 C C . PHE A 1 84 ? -14.706 -10.651 7.002 1.00 96.31 84 PHE A C 1
ATOM 662 O O . PHE A 1 84 ? -14.833 -11.218 8.089 1.00 96.31 84 PHE A O 1
ATOM 669 N N . ASP A 1 85 ? -15.296 -11.106 5.896 1.00 94.31 85 ASP A N 1
ATOM 670 C CA . ASP A 1 85 ? -16.118 -12.310 5.891 1.00 94.31 85 ASP A CA 1
ATOM 671 C C . ASP A 1 85 ? -15.228 -13.565 5.940 1.00 94.31 85 ASP A C 1
ATOM 673 O O . ASP A 1 85 ? -14.479 -13.879 5.009 1.00 94.31 85 ASP A O 1
ATOM 677 N N . LYS A 1 86 ? -15.299 -14.290 7.061 1.00 91.19 86 LYS A N 1
ATOM 678 C CA . LYS A 1 86 ? -14.533 -15.523 7.302 1.00 91.19 86 LYS A CA 1
ATOM 679 C C . LYS A 1 86 ? -15.091 -16.731 6.546 1.00 91.19 86 LYS A C 1
ATOM 681 O O . LYS A 1 86 ? -14.340 -17.672 6.304 1.00 91.19 86 LYS A O 1
ATOM 686 N N . ASN A 1 87 ? -16.369 -16.693 6.172 1.00 90.69 87 ASN A N 1
ATOM 687 C CA . ASN A 1 87 ? -17.081 -17.788 5.514 1.00 90.69 87 ASN A CA 1
ATOM 688 C C . ASN A 1 87 ? -17.182 -17.587 3.996 1.00 90.69 87 ASN A C 1
ATOM 690 O O . ASN A 1 87 ? -17.503 -18.522 3.261 1.00 90.69 87 ASN A O 1
ATOM 694 N N . ALA A 1 88 ? -16.899 -16.377 3.517 1.00 88.94 88 ALA A N 1
ATOM 695 C CA . ALA A 1 88 ? -16.878 -16.065 2.101 1.00 88.94 88 ALA A CA 1
ATOM 696 C C . ALA A 1 88 ? -15.847 -16.885 1.314 1.00 88.94 88 ALA A C 1
ATOM 698 O O . ALA A 1 88 ? -14.714 -17.131 1.742 1.00 88.94 88 ALA A O 1
ATOM 699 N N . ARG A 1 89 ? -16.213 -17.216 0.073 1.00 89.31 89 ARG A N 1
ATOM 700 C CA . ARG A 1 89 ? -15.276 -17.743 -0.918 1.00 89.31 89 ARG A CA 1
ATOM 701 C C . ARG A 1 89 ? -14.486 -16.589 -1.530 1.00 89.31 89 ARG A C 1
ATOM 703 O O . ARG A 1 89 ? -14.953 -15.913 -2.443 1.00 89.31 89 ARG A O 1
ATOM 710 N N . HIS A 1 90 ? -13.274 -16.392 -1.028 1.00 91.38 90 HIS A N 1
ATOM 711 C CA . HIS A 1 90 ? -12.352 -15.371 -1.519 1.00 91.38 90 HIS A CA 1
ATOM 712 C C . HIS A 1 90 ? -11.678 -15.795 -2.818 1.00 91.38 90 HIS A C 1
ATOM 714 O O . HIS A 1 90 ? -11.186 -16.919 -2.934 1.00 91.38 90 HIS A O 1
ATOM 720 N N . GLN A 1 91 ? -11.616 -14.879 -3.780 1.00 93.25 91 GLN A N 1
ATOM 721 C CA . GLN A 1 91 ? -10.788 -15.045 -4.971 1.00 93.25 91 GLN A CA 1
ATOM 722 C C . GLN A 1 91 ? -9.273 -15.050 -4.625 1.00 93.25 91 GLN A C 1
ATOM 724 O O . GLN A 1 91 ? -8.903 -14.652 -3.512 1.00 93.25 91 GLN A O 1
ATOM 729 N N . PRO A 1 92 ? -8.389 -15.494 -5.545 1.00 92.38 92 PRO A N 1
ATOM 730 C CA . PRO A 1 92 ? -6.948 -15.640 -5.320 1.00 92.38 92 PRO A CA 1
ATOM 731 C C . PRO A 1 92 ? -6.234 -14.495 -4.574 1.00 92.38 92 PRO A C 1
ATOM 733 O O . PRO A 1 92 ? -5.695 -14.766 -3.502 1.00 92.38 92 PRO A O 1
ATOM 736 N N . PHE A 1 93 ? -6.263 -13.242 -5.044 1.00 92.94 93 PHE A N 1
ATOM 737 C CA . PHE A 1 93 ? -5.655 -12.092 -4.358 1.00 92.94 93 PHE A CA 1
ATOM 738 C C . PHE A 1 93 ? -6.162 -11.960 -2.918 1.00 92.94 93 PHE A C 1
ATOM 740 O O . PHE A 1 93 ? -5.374 -12.011 -1.977 1.00 92.94 93 PHE A O 1
ATOM 747 N N . MET A 1 94 ? -7.483 -11.895 -2.719 1.00 93.12 94 MET A N 1
ATOM 748 C CA . MET A 1 94 ? -8.077 -11.753 -1.381 1.00 93.12 94 MET A CA 1
ATOM 749 C C . MET A 1 94 ? -7.739 -12.944 -0.479 1.00 93.12 94 MET A C 1
ATOM 751 O O . MET A 1 94 ? -7.630 -12.807 0.737 1.00 93.12 94 MET A O 1
ATOM 755 N N . SER A 1 95 ? -7.572 -14.134 -1.052 1.00 91.81 95 SER A N 1
ATOM 756 C CA . SER A 1 95 ? -7.229 -15.345 -0.310 1.00 91.81 95 SER A CA 1
ATOM 757 C C . SER A 1 95 ? -5.747 -15.459 0.041 1.00 91.81 95 SER A C 1
ATOM 759 O O . SER A 1 95 ? -5.439 -16.162 1.000 1.00 91.81 95 SER A O 1
ATOM 761 N N . ARG A 1 96 ? -4.842 -14.815 -0.710 1.00 92.19 96 ARG A N 1
ATOM 762 C CA . ARG A 1 96 ? -3.381 -14.965 -0.587 1.00 92.19 96 ARG A CA 1
ATOM 763 C C . ARG A 1 96 ? -2.719 -13.779 0.105 1.00 92.19 96 ARG A C 1
ATOM 765 O O . ARG A 1 96 ? -1.796 -14.020 0.884 1.00 92.19 96 ARG A O 1
ATOM 772 N N . ASP A 1 97 ? -3.226 -12.569 -0.127 1.00 94.81 97 ASP A N 1
ATOM 773 C CA . ASP A 1 97 ? -2.620 -11.314 0.316 1.00 94.81 97 ASP A CA 1
ATOM 774 C C . ASP A 1 97 ? -2.444 -11.254 1.848 1.00 94.81 97 ASP A C 1
ATOM 776 O O . ASP A 1 97 ? -3.415 -11.483 2.580 1.00 94.81 97 ASP A O 1
ATOM 780 N N . PRO A 1 98 ? -1.237 -10.951 2.360 1.00 95.12 98 PRO A N 1
ATOM 781 C CA . PRO A 1 98 ? -0.967 -10.918 3.797 1.00 95.12 98 PRO A CA 1
ATOM 782 C C . PRO A 1 98 ? -1.773 -9.843 4.536 1.00 95.12 98 PRO A C 1
ATOM 784 O O . PRO A 1 98 ? -2.264 -10.115 5.633 1.00 95.12 98 PRO A O 1
ATOM 787 N N . LEU A 1 99 ? -1.964 -8.661 3.942 1.00 96.44 99 LEU A N 1
ATOM 788 C CA . LEU A 1 99 ? -2.716 -7.565 4.556 1.00 96.44 99 LEU A CA 1
ATOM 789 C C . LEU A 1 99 ? -4.203 -7.924 4.638 1.00 96.44 99 LEU A C 1
ATOM 791 O O . LEU A 1 99 ? -4.811 -7.813 5.705 1.00 96.44 99 LEU A O 1
ATOM 795 N N . VAL A 1 100 ? -4.779 -8.451 3.551 1.00 96.56 100 VAL A N 1
ATOM 796 C CA . VAL A 1 100 ? -6.187 -8.894 3.535 1.00 96.56 100 VAL A CA 1
ATOM 797 C C . VAL A 1 100 ? -6.422 -10.041 4.522 1.00 96.56 100 VAL A C 1
ATOM 799 O O . VAL A 1 100 ? -7.403 -10.021 5.271 1.00 96.56 100 VAL A O 1
ATOM 802 N N . LYS A 1 101 ? -5.527 -11.040 4.563 1.00 95.44 101 LYS A N 1
ATOM 803 C CA . LYS A 1 101 ? -5.604 -12.147 5.532 1.00 95.44 101 LYS A CA 1
ATOM 804 C C . LYS A 1 101 ? -5.571 -11.642 6.966 1.00 95.44 101 LYS A C 1
ATOM 806 O O . LYS A 1 101 ? -6.379 -12.087 7.780 1.00 95.44 101 LYS A O 1
ATOM 811 N N . PHE A 1 102 ? -4.656 -10.724 7.266 1.00 95.69 102 PHE A N 1
ATOM 812 C CA . PHE A 1 102 ? -4.528 -10.151 8.597 1.00 95.69 102 PHE A CA 1
ATOM 813 C C . PHE A 1 102 ? -5.806 -9.413 9.008 1.00 95.69 102 PHE A C 1
ATOM 815 O O . PHE A 1 102 ? -6.359 -9.699 10.069 1.00 95.69 102 PHE A O 1
ATOM 822 N N . PHE A 1 103 ? -6.356 -8.558 8.139 1.00 96.75 103 PHE A N 1
ATOM 823 C CA . PHE A 1 103 ? -7.604 -7.835 8.417 1.00 96.75 103 PHE A CA 1
ATOM 824 C C . PHE A 1 103 ? -8.785 -8.778 8.650 1.00 96.75 103 PHE A C 1
ATOM 826 O O . PHE A 1 103 ? -9.554 -8.581 9.592 1.00 96.75 103 PHE A O 1
ATOM 833 N N . ARG A 1 104 ? -8.884 -9.866 7.879 1.00 95.81 104 ARG A N 1
ATOM 834 C CA . ARG A 1 104 ? -9.900 -10.904 8.104 1.00 95.81 104 ARG A CA 1
ATOM 835 C C . ARG A 1 104 ? -9.783 -11.571 9.472 1.00 95.81 104 ARG A C 1
ATOM 837 O O . ARG A 1 104 ? -10.794 -11.920 10.080 1.00 95.81 104 ARG A O 1
ATOM 844 N N . GLN A 1 105 ? -8.560 -11.786 9.948 1.00 93.31 105 GLN A N 1
ATOM 845 C CA . GLN A 1 105 ? -8.320 -12.423 11.240 1.00 93.31 105 GLN A CA 1
ATOM 846 C C . GLN A 1 105 ? -8.714 -11.508 12.399 1.00 93.31 105 GLN A C 1
ATOM 848 O O . GLN A 1 105 ? -9.440 -11.953 13.292 1.00 93.31 105 GLN A O 1
ATOM 853 N N . ILE A 1 106 ? -8.280 -10.246 12.361 1.00 92.50 106 ILE A N 1
ATOM 854 C CA . ILE A 1 106 ? -8.474 -9.298 13.467 1.00 92.50 106 ILE A CA 1
ATOM 855 C C . ILE A 1 106 ? -9.869 -8.661 13.472 1.00 92.50 106 ILE A C 1
ATOM 857 O O . ILE A 1 106 ? -10.331 -8.227 14.524 1.00 92.50 106 ILE A O 1
ATOM 861 N N . GLY A 1 107 ? -10.559 -8.637 12.329 1.00 93.75 107 GLY A N 1
ATOM 862 C CA . GLY A 1 107 ? -11.890 -8.051 12.194 1.00 93.75 107 GLY A CA 1
ATOM 863 C C . GLY A 1 107 ? -11.889 -6.518 12.067 1.00 93.75 107 GLY A C 1
ATOM 864 O O . GLY A 1 107 ? -10.874 -5.860 12.321 1.00 93.75 107 GLY A O 1
ATOM 865 N N . PRO A 1 108 ? -13.035 -5.929 11.680 1.00 94.81 108 PRO A N 1
ATOM 866 C CA . PRO A 1 108 ? -13.130 -4.506 11.346 1.00 94.81 108 PRO A CA 1
ATOM 867 C C . PRO A 1 108 ? -12.867 -3.591 12.548 1.00 94.81 108 PRO A C 1
ATOM 869 O O . PRO A 1 108 ? -12.212 -2.561 12.404 1.00 94.81 108 PRO A O 1
ATOM 872 N N . GLU A 1 109 ? -13.306 -3.988 13.747 1.00 91.00 109 GLU A N 1
ATOM 873 C CA . GLU A 1 109 ? -13.132 -3.197 14.972 1.00 91.00 109 GLU A CA 1
ATOM 874 C C . GLU A 1 109 ? -11.667 -3.036 15.385 1.00 91.00 109 GLU A C 1
ATOM 876 O O . GLU A 1 109 ? -11.307 -2.021 15.974 1.00 91.00 109 GLU A O 1
ATOM 881 N N . ASN A 1 110 ? -10.817 -4.023 15.103 1.00 92.25 110 ASN A N 1
ATOM 882 C CA . ASN A 1 110 ? -9.387 -3.943 15.395 1.00 92.25 110 ASN A CA 1
ATOM 883 C C . ASN A 1 110 ? -8.628 -3.283 14.247 1.00 92.25 110 ASN A C 1
ATOM 885 O O . ASN A 1 110 ? -7.736 -2.470 14.485 1.00 92.25 110 ASN A O 1
ATOM 889 N N . ALA A 1 111 ? -9.015 -3.579 13.004 1.00 95.25 111 ALA A N 1
ATOM 890 C CA . ALA A 1 111 ? -8.394 -2.988 11.827 1.00 95.25 111 ALA A CA 1
ATOM 891 C C . ALA A 1 111 ? -8.519 -1.455 11.822 1.00 95.25 111 ALA A C 1
ATOM 893 O O . ALA A 1 111 ? -7.554 -0.767 11.496 1.00 95.25 111 ALA A O 1
ATOM 894 N N . CYS A 1 112 ? -9.644 -0.901 12.295 1.00 95.31 112 CYS A N 1
ATOM 895 C CA . CYS A 1 112 ? -9.830 0.551 12.353 1.00 95.31 112 CYS A CA 1
ATOM 896 C C . CYS A 1 112 ? -8.877 1.277 13.323 1.00 95.31 112 CYS A C 1
ATOM 898 O O . CYS A 1 112 ? -8.728 2.500 13.246 1.00 95.31 112 CYS A O 1
ATOM 900 N N . ALA A 1 113 ? -8.247 0.546 14.249 1.00 95.12 113 ALA A N 1
ATOM 901 C CA . ALA A 1 113 ? -7.265 1.085 15.183 1.00 95.12 113 ALA A CA 1
ATOM 902 C C . ALA A 1 113 ? -5.843 1.115 14.601 1.00 95.12 113 ALA A C 1
ATOM 904 O O . ALA A 1 113 ? -4.967 1.725 15.205 1.00 95.12 113 ALA A O 1
ATOM 905 N N . ILE A 1 114 ? -5.601 0.497 13.441 1.00 96.25 114 ILE A N 1
ATOM 906 C CA . ILE A 1 114 ? -4.275 0.459 12.822 1.00 96.25 114 ILE A CA 1
ATOM 907 C C . ILE A 1 114 ? -3.868 1.850 12.356 1.00 96.25 114 ILE A C 1
ATOM 909 O O . ILE A 1 114 ? -4.580 2.503 11.593 1.00 96.25 114 ILE A O 1
ATOM 913 N N . THR A 1 115 ? -2.675 2.281 12.773 1.00 96.69 115 THR A N 1
ATOM 914 C CA . THR A 1 115 ? -2.137 3.589 12.373 1.00 96.69 115 THR A CA 1
ATOM 915 C C . THR A 1 115 ? -0.845 3.511 11.559 1.00 96.69 115 THR A C 1
ATOM 917 O O . THR A 1 115 ? -0.523 4.472 10.854 1.00 96.69 115 THR A O 1
ATOM 920 N N . LYS A 1 116 ? -0.110 2.390 11.628 1.00 95.50 116 LYS A N 1
ATOM 921 C CA . LYS A 1 116 ? 1.208 2.225 10.994 1.00 95.50 116 LYS A CA 1
ATOM 922 C C . LYS A 1 116 ? 1.326 0.866 10.316 1.00 95.50 116 LYS A C 1
ATOM 924 O O . LYS A 1 116 ? 1.031 -0.161 10.926 1.00 95.50 116 LYS A O 1
ATOM 929 N N . VAL A 1 117 ? 1.791 0.863 9.074 1.00 95.94 117 VAL A N 1
ATOM 930 C CA . VAL A 1 117 ? 2.000 -0.357 8.287 1.00 95.94 117 VAL A CA 1
ATOM 931 C C . VAL A 1 117 ? 3.313 -0.270 7.525 1.00 95.94 117 VAL A C 1
ATOM 933 O O . VAL A 1 117 ? 3.723 0.804 7.085 1.00 95.94 117 VAL A O 1
ATOM 936 N N . ILE A 1 118 ? 3.948 -1.424 7.368 1.00 95.12 118 ILE A N 1
ATOM 937 C CA . ILE A 1 118 ? 5.150 -1.641 6.580 1.00 95.12 118 ILE A CA 1
ATOM 938 C C . ILE A 1 118 ? 4.789 -2.643 5.489 1.00 95.12 118 ILE A C 1
ATOM 940 O O . ILE A 1 118 ? 4.276 -3.719 5.789 1.00 95.12 118 ILE A O 1
ATOM 944 N N . ILE A 1 119 ? 5.017 -2.288 4.229 1.00 94.94 119 ILE A N 1
ATOM 945 C CA . ILE A 1 119 ? 4.748 -3.165 3.087 1.00 94.94 119 ILE A CA 1
ATOM 946 C C . ILE A 1 119 ? 6.076 -3.505 2.431 1.00 94.94 119 ILE A C 1
ATOM 948 O O . ILE A 1 119 ? 6.833 -2.609 2.055 1.00 94.94 119 ILE A O 1
ATOM 952 N N . GLU A 1 120 ? 6.341 -4.798 2.277 1.00 91.25 120 GLU A N 1
ATOM 953 C CA . GLU A 1 120 ? 7.544 -5.308 1.626 1.00 91.25 120 GLU A CA 1
ATOM 954 C C . GLU A 1 120 ? 7.191 -6.006 0.320 1.00 91.25 120 GLU A C 1
ATOM 956 O O . GLU A 1 120 ? 6.180 -6.705 0.226 1.00 91.25 120 GLU A O 1
ATOM 961 N N . GLY A 1 121 ? 8.005 -5.808 -0.709 1.00 88.94 121 GLY A N 1
ATOM 962 C CA . GLY A 1 121 ? 7.714 -6.317 -2.044 1.00 88.94 121 GLY A CA 1
ATOM 963 C C . GLY A 1 121 ? 8.767 -5.928 -3.059 1.00 88.94 121 GLY A C 1
ATOM 964 O O . GLY A 1 121 ? 9.857 -5.469 -2.716 1.00 88.94 121 GLY A O 1
ATOM 965 N N . PHE A 1 122 ? 8.425 -6.123 -4.324 1.00 87.81 122 PHE A N 1
ATOM 966 C CA . PHE A 1 122 ? 9.271 -5.786 -5.456 1.00 87.81 122 PHE A CA 1
ATOM 967 C C . PHE A 1 122 ? 8.457 -4.988 -6.469 1.00 87.81 122 PHE A C 1
ATOM 969 O O . PHE A 1 122 ? 7.304 -5.317 -6.734 1.00 87.81 122 PHE A O 1
ATOM 976 N N . PHE A 1 123 ? 9.057 -3.962 -7.068 1.00 87.06 123 PHE A N 1
ATOM 977 C CA . PHE A 1 123 ? 8.494 -3.334 -8.267 1.00 87.06 123 PHE A CA 1
ATOM 978 C C . PHE A 1 123 ? 8.713 -4.199 -9.502 1.00 87.06 123 PHE A C 1
ATOM 980 O O . PHE A 1 123 ? 7.811 -4.363 -10.314 1.00 87.06 123 PHE A O 1
ATOM 987 N N . ARG A 1 124 ? 9.907 -4.784 -9.598 1.00 84.62 124 ARG A N 1
ATOM 988 C CA . ARG A 1 124 ? 10.322 -5.615 -10.718 1.00 84.62 124 ARG A CA 1
ATOM 989 C C . ARG A 1 124 ? 10.208 -7.084 -10.336 1.00 84.62 124 ARG A C 1
ATOM 991 O O . ARG A 1 124 ? 10.879 -7.540 -9.407 1.00 84.62 124 ARG A O 1
ATOM 998 N N . THR A 1 125 ? 9.337 -7.804 -11.028 1.00 76.62 125 THR A N 1
ATOM 999 C CA . THR A 1 125 ? 8.968 -9.193 -10.725 1.00 76.62 125 THR A CA 1
ATOM 1000 C C . THR A 1 125 ? 8.946 -10.106 -11.950 1.00 76.62 125 THR A C 1
ATOM 1002 O O . THR A 1 125 ? 8.836 -11.319 -11.785 1.00 76.62 125 THR A O 1
ATOM 1005 N N . ALA A 1 126 ? 9.073 -9.574 -13.169 1.00 71.56 126 ALA A N 1
ATOM 1006 C CA . ALA A 1 126 ? 9.115 -10.386 -14.379 1.00 71.56 126 ALA A CA 1
ATOM 1007 C C . ALA A 1 126 ? 10.488 -11.010 -14.635 1.00 71.56 126 ALA A C 1
ATOM 1009 O O . ALA A 1 126 ? 11.536 -10.393 -14.448 1.00 71.56 126 ALA A O 1
ATOM 1010 N N . GLU A 1 127 ? 10.459 -12.229 -15.162 1.00 69.44 127 GLU A N 1
ATOM 1011 C CA . GLU A 1 127 ? 11.616 -12.903 -15.750 1.00 69.44 127 GLU A CA 1
ATOM 1012 C C . GLU A 1 127 ? 11.663 -12.680 -17.267 1.00 69.44 127 GLU A C 1
ATOM 1014 O O . GLU A 1 127 ? 10.625 -12.489 -17.896 1.00 69.44 127 GLU A O 1
ATOM 1019 N N . GLU A 1 128 ? 12.83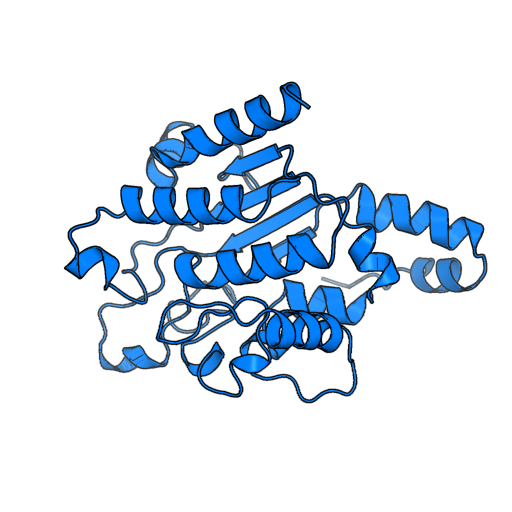9 -12.812 -17.882 1.00 65.88 128 GLU A N 1
ATOM 1020 C CA . GLU A 1 128 ? 12.974 -12.855 -19.349 1.00 65.88 128 GLU A CA 1
ATOM 1021 C C . GLU A 1 128 ? 12.306 -14.096 -19.962 1.00 65.88 128 GLU A C 1
ATOM 1023 O O . GLU A 1 128 ? 11.838 -14.064 -21.098 1.00 65.88 128 GLU A O 1
ATOM 1028 N N . ASN A 1 129 ? 12.196 -15.192 -19.204 1.00 71.69 129 ASN A N 1
ATOM 1029 C CA . ASN A 1 129 ? 11.658 -16.449 -19.709 1.00 71.69 129 ASN A CA 1
ATOM 1030 C C . ASN A 1 129 ? 10.165 -16.325 -20.066 1.00 71.69 129 ASN A C 1
ATOM 1032 O O . ASN A 1 129 ? 9.299 -16.156 -19.198 1.00 71.69 129 ASN A O 1
ATOM 1036 N N . GLU A 1 130 ? 9.847 -16.435 -21.357 1.00 68.69 130 GLU A N 1
ATOM 1037 C CA . GLU A 1 130 ? 8.474 -16.357 -21.870 1.00 68.69 130 GLU A CA 1
ATOM 1038 C C . GLU A 1 130 ? 7.586 -17.506 -21.381 1.00 68.69 130 GLU A C 1
ATOM 1040 O O . GLU A 1 130 ? 6.386 -17.313 -21.178 1.00 68.69 130 GLU A O 1
ATOM 1045 N N . ARG A 1 131 ? 8.158 -18.689 -21.112 1.00 69.44 131 ARG A N 1
ATOM 1046 C CA . ARG A 1 131 ? 7.388 -19.858 -20.647 1.00 69.44 131 ARG A CA 1
ATOM 1047 C C . ARG A 1 131 ? 6.741 -19.624 -19.285 1.00 69.44 131 ARG A C 1
ATOM 1049 O O . ARG A 1 131 ? 5.693 -20.195 -18.998 1.00 69.44 131 ARG A O 1
ATOM 1056 N N . CYS A 1 132 ? 7.344 -18.764 -18.470 1.00 66.69 132 CYS A N 1
ATOM 1057 C CA . CYS A 1 132 ? 6.860 -18.432 -17.137 1.00 66.69 132 CYS A CA 1
ATOM 1058 C C . CYS A 1 132 ? 5.959 -17.192 -17.124 1.00 66.69 132 CYS A C 1
ATOM 1060 O O . CYS A 1 132 ? 5.525 -16.797 -16.048 1.00 66.69 132 CYS A O 1
ATOM 1062 N N . ARG A 1 133 ? 5.646 -16.573 -18.279 1.00 67.12 133 ARG A N 1
ATOM 1063 C CA . ARG A 1 133 ? 4.944 -15.276 -18.346 1.00 67.12 133 ARG A CA 1
ATOM 1064 C C . ARG A 1 133 ? 3.661 -15.225 -17.518 1.00 67.12 133 ARG A C 1
ATOM 1066 O O . ARG A 1 133 ? 3.465 -14.278 -16.771 1.00 67.12 133 ARG A O 1
ATOM 1073 N N . TYR A 1 134 ? 2.840 -16.268 -17.579 1.00 65.88 134 TYR A N 1
ATOM 1074 C CA . TYR A 1 134 ? 1.572 -16.346 -16.842 1.00 65.88 134 TYR A CA 1
ATOM 1075 C C . TYR A 1 134 ? 1.726 -16.711 -15.355 1.00 65.88 134 TYR A C 1
ATOM 1077 O O . TYR A 1 134 ? 0.774 -16.601 -14.588 1.00 65.88 134 TYR A O 1
ATOM 1085 N N . GLN A 1 135 ? 2.916 -17.144 -14.935 1.00 68.25 135 GLN A N 1
ATOM 1086 C CA . GLN A 1 135 ? 3.250 -17.473 -13.545 1.00 68.25 135 GLN A CA 1
ATOM 1087 C C . GLN A 1 135 ? 4.059 -16.360 -12.865 1.00 68.25 135 GLN A C 1
ATOM 1089 O O . GLN A 1 135 ? 4.436 -16.501 -11.702 1.00 68.25 135 GLN A O 1
ATOM 1094 N N . ARG A 1 136 ? 4.319 -15.253 -13.577 1.00 73.81 136 ARG A N 1
ATOM 1095 C CA . ARG A 1 136 ? 5.085 -14.126 -13.049 1.00 73.81 136 ARG A CA 1
ATOM 1096 C C . ARG A 1 136 ? 4.370 -13.509 -11.843 1.00 73.81 136 ARG A C 1
ATOM 1098 O O . ARG A 1 136 ? 3.152 -13.293 -11.895 1.00 73.81 136 ARG A O 1
ATOM 1105 N N . PRO A 1 137 ? 5.114 -13.226 -10.764 1.00 81.06 137 PRO A N 1
ATOM 1106 C CA . PRO A 1 137 ? 4.608 -12.484 -9.638 1.00 81.06 137 PRO A CA 1
ATOM 1107 C C . PRO A 1 137 ? 4.177 -11.080 -10.027 1.00 81.06 137 PRO A C 1
ATOM 1109 O O . PRO A 1 137 ? 4.772 -10.448 -10.901 1.00 81.06 137 PRO A O 1
ATOM 1112 N N . ILE A 1 138 ? 3.173 -10.578 -9.325 1.00 85.50 138 ILE A N 1
ATOM 1113 C CA . ILE A 1 138 ? 2.689 -9.215 -9.506 1.00 85.50 138 ILE A CA 1
ATOM 1114 C C . ILE A 1 138 ? 3.542 -8.244 -8.690 1.00 85.50 138 ILE A C 1
ATOM 1116 O O . ILE A 1 138 ? 3.816 -8.488 -7.513 1.00 85.50 138 ILE A O 1
ATOM 1120 N N . GLY A 1 139 ? 3.938 -7.139 -9.321 1.00 87.75 139 GLY A N 1
ATOM 1121 C CA . GLY A 1 139 ? 4.767 -6.107 -8.711 1.00 87.75 139 GLY A CA 1
ATOM 1122 C C . GLY A 1 139 ? 3.985 -5.075 -7.892 1.00 87.75 139 GLY A C 1
ATOM 1123 O O . GLY A 1 139 ? 2.756 -4.947 -7.954 1.00 87.75 139 GLY A O 1
ATOM 1124 N N . PHE A 1 140 ? 4.726 -4.259 -7.144 1.00 90.56 140 PHE A N 1
ATOM 1125 C CA . PHE A 1 140 ? 4.203 -3.134 -6.366 1.00 90.56 140 PHE A CA 1
ATOM 1126 C C . PHE A 1 140 ? 3.381 -2.140 -7.185 1.00 90.56 140 PHE A C 1
ATOM 1128 O O . PHE A 1 140 ? 2.399 -1.622 -6.654 1.00 90.56 140 PHE A O 1
ATOM 1135 N N . GLY A 1 141 ? 3.706 -1.940 -8.468 1.00 88.62 141 GLY A N 1
ATOM 1136 C CA . GLY A 1 141 ? 2.929 -1.086 -9.375 1.00 88.62 141 GLY A CA 1
ATOM 1137 C C . GLY A 1 141 ? 1.432 -1.406 -9.369 1.00 88.62 141 GLY A C 1
ATOM 1138 O O . GLY A 1 141 ? 0.598 -0.505 -9.390 1.00 88.62 141 GLY A O 1
ATOM 1139 N N . ARG A 1 142 ? 1.081 -2.692 -9.252 1.00 88.00 142 ARG A N 1
ATOM 1140 C CA . ARG A 1 142 ? -0.312 -3.158 -9.287 1.00 88.00 142 ARG A CA 1
ATOM 1141 C C . ARG A 1 142 ? -0.889 -3.439 -7.898 1.00 88.00 142 ARG A C 1
ATOM 1143 O O . ARG A 1 142 ? -2.092 -3.289 -7.701 1.00 88.00 142 ARG A O 1
ATOM 1150 N N . ILE A 1 143 ? -0.056 -3.820 -6.925 1.00 91.94 143 ILE A N 1
ATOM 1151 C CA . ILE A 1 143 ? -0.504 -4.154 -5.559 1.00 91.94 143 ILE A CA 1
ATOM 1152 C C . ILE A 1 143 ? -0.746 -2.897 -4.709 1.00 91.94 143 ILE A C 1
ATOM 1154 O O . ILE A 1 143 ? -1.754 -2.814 -4.002 1.00 91.94 143 ILE A O 1
ATOM 1158 N N . LEU A 1 144 ? 0.150 -1.907 -4.772 1.00 94.31 144 LEU A N 1
ATOM 1159 C CA . LEU A 1 144 ? 0.109 -0.736 -3.889 1.00 94.31 144 LEU A CA 1
ATOM 1160 C C . LEU A 1 144 ? -1.180 0.095 -4.015 1.00 94.31 144 LEU A C 1
ATOM 1162 O O . LEU A 1 144 ? -1.709 0.485 -2.971 1.00 94.31 144 LEU A O 1
ATOM 1166 N N . PRO A 1 145 ? -1.757 0.330 -5.211 1.00 93.56 145 PRO A N 1
ATOM 1167 C CA . PRO A 1 145 ? -3.043 1.027 -5.325 1.00 93.56 145 PRO A CA 1
ATOM 1168 C C . PRO A 1 145 ? -4.201 0.302 -4.616 1.00 93.56 145 PRO A C 1
ATOM 1170 O O . PRO A 1 145 ? -5.058 0.934 -3.987 1.00 93.56 145 PRO A O 1
ATOM 1173 N N . ILE A 1 146 ? -4.211 -1.035 -4.656 1.00 95.19 146 ILE A N 1
ATOM 1174 C CA . ILE A 1 146 ? -5.208 -1.855 -3.954 1.00 95.19 146 ILE A CA 1
ATOM 1175 C C . ILE A 1 146 ? -5.009 -1.717 -2.442 1.00 95.19 146 ILE A C 1
ATOM 1177 O O . ILE A 1 146 ? -5.958 -1.418 -1.715 1.00 95.19 146 ILE A O 1
ATOM 1181 N N . HIS A 1 147 ? -3.771 -1.859 -1.958 1.00 96.88 147 HIS A N 1
ATOM 1182 C CA . HIS A 1 147 ? -3.449 -1.677 -0.539 1.00 96.88 147 HIS A CA 1
ATOM 1183 C C . HIS A 1 147 ? -3.784 -0.267 -0.044 1.00 96.88 147 HIS A C 1
ATOM 1185 O O . HIS A 1 147 ? -4.376 -0.142 1.024 1.00 96.88 147 HIS A O 1
ATOM 1191 N N . ALA A 1 148 ? -3.508 0.788 -0.818 1.00 96.94 148 ALA A N 1
ATOM 1192 C CA . ALA A 1 148 ? -3.928 2.150 -0.480 1.00 96.94 148 ALA A CA 1
ATOM 1193 C C . ALA A 1 148 ? -5.446 2.271 -0.360 1.00 96.94 148 ALA A C 1
ATOM 1195 O O . ALA A 1 148 ? -5.933 2.879 0.592 1.00 96.94 148 ALA A O 1
ATOM 1196 N N . THR A 1 149 ? -6.200 1.676 -1.288 1.00 96.56 149 THR A N 1
ATOM 1197 C CA . THR A 1 149 ? -7.666 1.670 -1.213 1.00 96.56 149 THR A CA 1
ATOM 1198 C C . THR A 1 149 ? -8.142 0.991 0.065 1.00 96.56 149 THR A C 1
ATOM 1200 O O . THR A 1 149 ? -9.015 1.516 0.755 1.00 96.56 149 THR A O 1
ATOM 1203 N N . ILE A 1 150 ? -7.557 -0.152 0.415 1.00 97.56 150 ILE A N 1
ATOM 1204 C CA . ILE A 1 150 ? -7.910 -0.874 1.635 1.00 97.56 150 ILE A CA 1
ATOM 1205 C C . ILE A 1 150 ? -7.568 -0.031 2.869 1.00 97.56 150 ILE A C 1
ATOM 1207 O O . ILE A 1 150 ? -8.453 0.245 3.674 1.00 97.56 150 ILE A O 1
ATOM 1211 N N . LEU A 1 151 ? -6.324 0.434 2.998 1.00 97.75 151 LEU A N 1
ATOM 1212 C CA . LEU A 1 151 ? -5.854 1.210 4.149 1.00 97.75 151 LEU A CA 1
ATOM 1213 C C . LEU A 1 151 ? -6.655 2.501 4.341 1.00 97.75 151 LEU A C 1
ATOM 1215 O O . LEU A 1 151 ? -7.062 2.795 5.460 1.00 97.75 151 LEU A O 1
ATOM 1219 N N . LYS A 1 152 ? -6.955 3.226 3.257 1.00 96.75 152 LYS A N 1
ATOM 1220 C CA . LYS A 1 152 ? -7.771 4.448 3.291 1.00 96.75 152 LYS A CA 1
ATOM 1221 C C . LYS A 1 152 ? -9.142 4.219 3.929 1.00 96.75 152 LYS A C 1
ATOM 1223 O O . LYS A 1 152 ? -9.613 5.071 4.674 1.00 96.75 152 LYS A O 1
ATOM 1228 N N . ASN A 1 153 ? -9.802 3.114 3.585 1.00 96.62 153 ASN A N 1
ATOM 1229 C CA . ASN A 1 153 ? -11.200 2.887 3.955 1.00 96.62 153 ASN A CA 1
ATOM 1230 C C . ASN A 1 153 ? -11.357 2.040 5.224 1.00 96.62 153 ASN A C 1
ATOM 1232 O O . ASN A 1 153 ? -12.335 2.196 5.947 1.00 96.62 153 ASN A O 1
ATOM 1236 N N . VAL A 1 154 ? -10.409 1.145 5.500 1.00 96.81 154 VAL A N 1
ATOM 1237 C CA . VAL A 1 154 ? -10.443 0.259 6.670 1.00 96.81 154 VAL A CA 1
ATOM 1238 C C . VAL A 1 154 ? -9.802 0.908 7.895 1.00 96.81 154 VAL A C 1
ATOM 1240 O O . VAL A 1 154 ? -10.255 0.680 9.015 1.00 96.81 154 VAL A O 1
ATOM 1243 N N . CYS A 1 155 ? -8.766 1.724 7.695 1.00 96.81 155 CYS A N 1
ATOM 1244 C CA . CYS A 1 155 ? -7.953 2.293 8.763 1.00 96.81 155 CYS A CA 1
ATOM 1245 C C . CYS A 1 155 ? -8.118 3.827 8.783 1.00 96.81 155 CYS A C 1
ATOM 1247 O O . CYS A 1 155 ? -7.253 4.545 8.281 1.00 96.81 155 CYS A O 1
ATOM 1249 N N . PRO A 1 156 ? -9.201 4.376 9.365 1.00 94.56 156 PRO A N 1
ATOM 1250 C CA . PRO A 1 156 ? -9.477 5.817 9.323 1.00 94.56 156 PRO A CA 1
ATOM 1251 C C . PRO A 1 156 ? -8.386 6.670 9.992 1.00 94.56 156 PRO A C 1
ATOM 1253 O O . PRO A 1 156 ? -8.190 7.823 9.618 1.00 94.56 156 PRO A O 1
ATOM 1256 N N . ASN A 1 157 ? -7.644 6.096 10.946 1.00 93.62 157 ASN A N 1
ATOM 1257 C CA . ASN A 1 157 ? -6.545 6.755 11.660 1.00 93.62 157 ASN A CA 1
ATOM 1258 C C . ASN A 1 157 ? -5.158 6.425 11.076 1.00 93.62 157 ASN A C 1
ATOM 1260 O O . ASN A 1 157 ? -4.133 6.612 11.740 1.00 93.62 157 ASN A O 1
ATOM 1264 N N . PHE A 1 158 ? -5.106 5.894 9.853 1.00 96.69 158 PHE A N 1
ATOM 1265 C CA . PHE A 1 158 ? -3.855 5.539 9.198 1.00 96.69 158 PHE A CA 1
ATOM 1266 C C . PHE A 1 158 ? -2.988 6.773 8.936 1.00 96.69 158 PHE A C 1
ATOM 1268 O O . PHE A 1 158 ? -3.419 7.713 8.264 1.00 96.69 158 PHE A O 1
ATOM 1275 N N . ARG A 1 159 ? -1.757 6.760 9.464 1.00 95.88 159 ARG A N 1
ATOM 1276 C CA . ARG A 1 159 ? -0.862 7.929 9.473 1.00 95.88 159 ARG A CA 1
ATOM 1277 C C . ARG A 1 159 ? 0.548 7.653 8.970 1.00 95.88 159 ARG A C 1
ATOM 1279 O O . ARG A 1 159 ? 1.143 8.570 8.411 1.00 95.88 159 ARG A O 1
ATOM 1286 N N . LYS A 1 160 ? 1.074 6.433 9.138 1.00 96.69 160 LYS A N 1
ATOM 1287 C CA . LYS A 1 160 ? 2.440 6.083 8.724 1.00 96.69 160 LYS A CA 1
ATOM 1288 C C . LYS A 1 160 ? 2.457 4.879 7.791 1.00 96.69 160 LYS A C 1
ATOM 1290 O O . LYS A 1 160 ? 1.953 3.812 8.142 1.00 96.69 160 LYS A O 1
ATOM 1295 N N . LEU A 1 161 ? 3.110 5.048 6.648 1.00 97.19 161 LEU A N 1
ATOM 1296 C CA . LEU A 1 161 ? 3.383 3.985 5.693 1.00 97.19 161 LEU A CA 1
ATOM 1297 C C . LEU A 1 161 ? 4.885 3.895 5.459 1.00 97.19 161 LEU A C 1
ATOM 1299 O O . LEU A 1 161 ? 5.515 4.880 5.076 1.00 97.19 161 LEU A O 1
ATOM 1303 N N . THR A 1 162 ? 5.437 2.705 5.653 1.00 95.44 162 THR A N 1
ATOM 1304 C CA . THR A 1 162 ? 6.802 2.384 5.242 1.00 95.44 162 THR A CA 1
ATOM 1305 C C . THR A 1 162 ? 6.745 1.423 4.062 1.00 95.44 162 THR A C 1
ATOM 1307 O O . THR A 1 162 ? 6.066 0.400 4.133 1.00 95.44 162 THR A O 1
ATOM 1310 N N . LEU A 1 163 ? 7.449 1.738 2.978 1.00 94.25 163 LEU A N 1
ATOM 1311 C CA . LEU A 1 163 ? 7.606 0.837 1.840 1.00 94.25 163 LEU A CA 1
ATOM 1312 C C . LEU A 1 163 ? 9.029 0.303 1.803 1.00 94.25 163 LEU A C 1
ATOM 1314 O O . LEU A 1 163 ? 9.983 1.076 1.799 1.00 94.25 163 LEU A O 1
ATOM 1318 N N . HIS A 1 164 ? 9.177 -1.013 1.723 1.00 89.81 164 HIS A N 1
ATOM 1319 C CA . HIS A 1 164 ? 10.465 -1.657 1.531 1.00 89.81 164 HIS A CA 1
ATOM 1320 C C . HIS A 1 164 ? 10.478 -2.415 0.205 1.00 89.81 164 HIS A C 1
ATOM 1322 O O . HIS A 1 164 ? 9.721 -3.364 -0.002 1.00 89.81 164 HIS A O 1
ATOM 1328 N N . GLN A 1 165 ? 11.352 -1.981 -0.697 1.00 84.25 165 GLN A N 1
ATOM 1329 C CA . GLN A 1 165 ? 11.607 -2.666 -1.950 1.00 84.25 165 GLN A CA 1
ATOM 1330 C C . GLN A 1 165 ? 12.796 -3.602 -1.750 1.00 84.25 165 GLN A C 1
ATOM 1332 O O . GLN A 1 165 ? 13.888 -3.159 -1.396 1.00 84.25 165 GLN A O 1
ATOM 1337 N N . GLY A 1 166 ? 12.591 -4.897 -1.978 1.00 75.56 166 GLY A N 1
ATOM 1338 C CA . GLY A 1 166 ? 13.704 -5.835 -2.034 1.00 75.56 166 GLY A CA 1
ATOM 1339 C C . GLY A 1 166 ? 14.586 -5.563 -3.256 1.00 75.56 166 GLY A C 1
ATOM 1340 O O . GLY A 1 166 ? 14.108 -5.106 -4.298 1.00 75.56 166 GLY A O 1
ATOM 1341 N N . HIS A 1 167 ? 15.881 -5.851 -3.143 1.00 67.56 167 HIS A N 1
ATOM 1342 C CA . HIS A 1 167 ? 16.787 -5.756 -4.282 1.00 67.56 167 HIS A CA 1
ATOM 1343 C C . HIS A 1 167 ? 16.457 -6.865 -5.287 1.00 67.56 167 HIS A C 1
ATOM 1345 O O . HIS A 1 167 ? 16.432 -8.040 -4.925 1.00 67.56 167 HIS A O 1
ATOM 1351 N N . ASN A 1 168 ? 16.166 -6.493 -6.532 1.00 66.12 168 ASN A N 1
ATOM 1352 C CA . ASN A 1 168 ? 15.908 -7.451 -7.598 1.00 66.12 168 ASN A CA 1
ATOM 1353 C C . ASN A 1 168 ? 16.281 -6.854 -8.963 1.00 66.12 168 ASN A C 1
ATOM 1355 O O . ASN A 1 168 ? 15.888 -5.723 -9.260 1.00 66.12 168 ASN A O 1
ATOM 1359 N N . ASN A 1 169 ? 16.990 -7.632 -9.784 1.00 61.44 169 ASN A N 1
ATOM 1360 C CA . ASN A 1 169 ? 17.390 -7.304 -11.160 1.00 61.44 169 ASN A CA 1
ATOM 1361 C C . ASN A 1 169 ? 16.380 -7.798 -12.214 1.00 61.44 169 ASN A C 1
ATOM 1363 O O . ASN A 1 169 ? 16.682 -7.816 -13.401 1.00 61.44 169 ASN A O 1
ATOM 1367 N N . SER A 1 170 ? 15.193 -8.233 -11.784 1.00 67.94 170 SER A N 1
ATOM 1368 C CA . SER A 1 170 ? 14.081 -8.606 -12.664 1.00 67.94 170 SER A CA 1
ATOM 1369 C C . SER A 1 170 ? 13.587 -7.449 -13.545 1.00 67.94 170 SER A C 1
ATOM 1371 O O . SER A 1 170 ? 13.907 -6.284 -13.317 1.00 67.94 170 SER A O 1
ATOM 1373 N N . LEU A 1 171 ? 12.741 -7.788 -14.519 1.00 69.69 171 LEU A N 1
ATOM 1374 C CA . LEU A 1 171 ? 11.984 -6.862 -15.363 1.00 69.69 171 LEU A CA 1
ATOM 1375 C 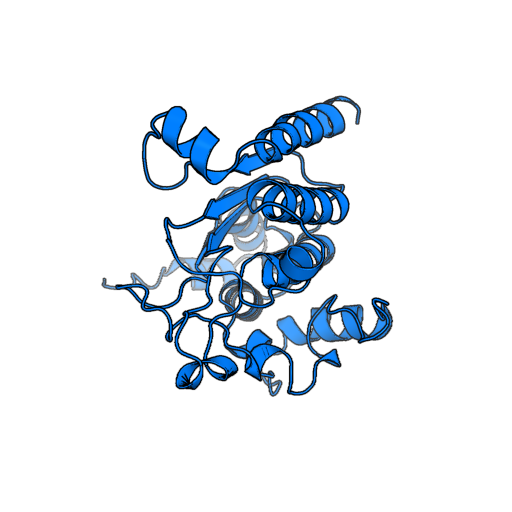C . LEU A 1 171 ? 10.651 -6.466 -14.697 1.00 69.69 171 LEU A C 1
ATOM 1377 O O . LEU A 1 171 ? 10.249 -7.033 -13.677 1.00 69.69 171 LEU A O 1
ATOM 1381 N N . TRP A 1 172 ? 9.925 -5.519 -15.289 1.00 76.12 172 TRP A N 1
ATOM 1382 C CA . TRP A 1 172 ? 8.556 -5.175 -14.884 1.00 76.12 172 TRP A CA 1
ATOM 1383 C C . TRP A 1 172 ? 7.541 -6.233 -15.349 1.00 76.12 172 TRP A C 1
ATOM 1385 O O . TRP A 1 172 ? 7.670 -6.777 -16.445 1.00 76.12 172 TRP A O 1
ATOM 1395 N N . ASP A 1 173 ? 6.536 -6.538 -14.519 1.00 67.94 173 ASP A N 1
ATOM 1396 C CA . ASP A 1 173 ? 5.489 -7.539 -14.803 1.00 67.94 173 ASP A CA 1
ATOM 1397 C C . ASP A 1 173 ? 4.567 -7.166 -15.965 1.00 67.94 173 ASP A C 1
ATOM 1399 O O . ASP A 1 173 ? 4.074 -8.055 -16.664 1.00 67.94 173 ASP A O 1
ATOM 1403 N N . ASP A 1 174 ? 4.391 -5.871 -16.207 1.00 65.06 174 ASP A N 1
ATOM 1404 C CA . ASP A 1 174 ? 3.632 -5.328 -17.326 1.00 65.06 174 ASP A CA 1
ATOM 1405 C C . ASP A 1 174 ? 4.401 -4.136 -17.916 1.00 65.06 174 ASP A C 1
ATOM 1407 O O . ASP A 1 174 ? 4.352 -3.019 -17.400 1.00 65.06 174 ASP A O 1
ATOM 1411 N N . ASP A 1 175 ? 5.193 -4.368 -18.966 1.00 63.56 175 ASP A N 1
ATOM 1412 C CA . ASP A 1 175 ? 6.085 -3.348 -19.543 1.00 63.56 175 ASP A CA 1
ATOM 1413 C C . ASP A 1 175 ? 5.347 -2.327 -20.433 1.00 63.56 175 ASP A C 1
ATOM 1415 O O . ASP A 1 175 ? 5.926 -1.746 -21.345 1.00 63.56 175 ASP A O 1
ATOM 1419 N N . LEU A 1 176 ? 4.057 -2.080 -20.180 1.00 65.56 176 LEU A N 1
ATOM 1420 C CA . LEU A 1 176 ? 3.282 -1.047 -20.879 1.00 65.56 176 LEU A CA 1
ATOM 1421 C C . LEU A 1 176 ? 3.915 0.336 -20.695 1.00 65.56 176 LEU A C 1
ATOM 1423 O O . LEU A 1 176 ? 4.069 1.081 -21.657 1.00 65.56 176 LEU A O 1
ATOM 1427 N N . ASP A 1 177 ? 4.351 0.652 -19.475 1.00 63.69 177 ASP A N 1
ATOM 1428 C CA . ASP A 1 177 ? 5.042 1.909 -19.182 1.00 63.69 177 ASP A CA 1
ATOM 1429 C C . ASP A 1 177 ? 6.415 1.991 -19.881 1.00 63.69 177 ASP A C 1
ATOM 1431 O O . ASP A 1 177 ? 6.861 3.079 -20.246 1.00 63.69 177 ASP A O 1
ATOM 1435 N N . GLY A 1 178 ? 7.073 0.855 -20.132 1.00 66.06 178 GLY A N 1
ATOM 1436 C CA . GLY A 1 178 ? 8.312 0.808 -20.914 1.00 66.06 178 GLY A CA 1
ATOM 1437 C C . GLY A 1 178 ? 8.109 0.939 -22.396 1.00 66.06 178 GLY A C 1
ATOM 1438 O O . GLY A 1 178 ? 8.860 1.662 -23.047 1.00 66.06 178 GLY A O 1
ATOM 1439 N N . ALA A 1 179 ? 7.032 0.356 -22.912 1.00 68.06 179 ALA A N 1
ATOM 1440 C CA . ALA A 1 179 ? 6.571 0.621 -24.264 1.00 68.06 179 ALA A CA 1
ATOM 1441 C C . ALA A 1 179 ? 6.242 2.114 -24.471 1.00 68.06 179 ALA A C 1
ATOM 1443 O O . ALA A 1 179 ? 6.356 2.618 -25.586 1.00 68.06 179 ALA A O 1
ATOM 1444 N N . MET A 1 180 ? 5.895 2.840 -23.400 1.00 74.56 180 MET A N 1
ATOM 1445 C CA . MET A 1 180 ? 5.713 4.298 -23.395 1.00 74.56 180 MET A CA 1
ATOM 1446 C C . MET A 1 180 ? 7.010 5.099 -23.162 1.00 74.56 180 MET A C 1
ATOM 1448 O O . MET A 1 180 ? 6.960 6.327 -23.102 1.00 74.56 180 MET A O 1
ATOM 1452 N N . GLY A 1 181 ? 8.164 4.437 -23.040 1.00 80.81 181 GLY A N 1
ATOM 1453 C CA . GLY A 1 181 ? 9.475 5.073 -22.878 1.00 80.81 181 GLY A CA 1
ATOM 1454 C C . GLY A 1 181 ? 9.799 5.558 -21.462 1.00 80.81 181 GLY A C 1
ATOM 1455 O O . GLY A 1 181 ? 10.770 6.292 -21.297 1.00 80.81 181 GLY A O 1
ATOM 1456 N N . LEU A 1 182 ? 9.021 5.170 -20.443 1.00 84.38 182 LEU A N 1
ATOM 1457 C CA . LEU A 1 182 ? 9.293 5.563 -19.059 1.00 84.38 182 LEU A CA 1
ATOM 1458 C C . LEU A 1 182 ? 10.469 4.775 -18.479 1.00 84.38 182 LEU A C 1
ATOM 1460 O O . LEU A 1 182 ? 10.503 3.537 -18.523 1.00 84.38 182 LEU A O 1
ATOM 1464 N N . THR A 1 183 ? 11.392 5.505 -17.859 1.00 87.69 183 THR A N 1
ATOM 1465 C CA . THR A 1 183 ? 12.509 4.928 -17.099 1.00 87.69 183 THR A CA 1
ATOM 1466 C C . THR A 1 183 ? 12.013 4.224 -15.831 1.00 87.69 183 THR A C 1
ATOM 1468 O O . THR A 1 183 ? 10.952 4.558 -15.301 1.00 87.69 183 THR A O 1
ATOM 1471 N N . ASP A 1 184 ? 12.784 3.267 -15.303 1.00 85.44 184 ASP A N 1
ATOM 1472 C CA . ASP A 1 184 ? 12.452 2.572 -14.046 1.00 85.44 184 ASP A CA 1
ATOM 1473 C C . ASP A 1 184 ? 12.159 3.556 -12.905 1.00 85.44 184 ASP A C 1
ATOM 1475 O O . ASP A 1 184 ? 11.173 3.409 -12.183 1.00 85.44 184 ASP A O 1
ATOM 1479 N N . GLU A 1 185 ? 12.978 4.601 -12.789 1.00 88.25 185 GLU A N 1
ATOM 1480 C CA . GLU A 1 185 ? 12.819 5.645 -11.782 1.00 88.25 185 GLU A CA 1
ATOM 1481 C C . GLU A 1 185 ? 11.475 6.383 -11.915 1.00 88.25 185 GLU A C 1
ATOM 1483 O O . GLU A 1 185 ? 10.808 6.638 -10.913 1.00 88.25 185 GLU A O 1
ATOM 1488 N N . GLU A 1 186 ? 11.032 6.690 -13.140 1.00 90.06 186 GLU A N 1
ATOM 1489 C CA . GLU A 1 186 ? 9.748 7.368 -13.388 1.00 90.06 186 GLU A CA 1
ATOM 1490 C C . GLU A 1 186 ? 8.560 6.500 -13.020 1.00 90.06 186 GLU A C 1
ATOM 1492 O O . GLU A 1 186 ? 7.556 7.005 -12.518 1.00 90.06 186 GLU A O 1
ATOM 1497 N N . ARG A 1 187 ? 8.668 5.191 -13.241 1.00 88.88 187 ARG A N 1
ATOM 1498 C CA . ARG A 1 187 ? 7.606 4.244 -12.897 1.00 88.88 187 ARG A CA 1
ATOM 1499 C C . ARG A 1 187 ? 7.467 4.084 -11.389 1.00 88.88 187 ARG A C 1
ATOM 1501 O O . ARG A 1 187 ? 6.341 4.095 -10.879 1.00 88.88 187 ARG A O 1
ATOM 1508 N N . VAL A 1 188 ? 8.587 3.990 -10.663 1.00 91.44 188 VAL A N 1
ATOM 1509 C CA . VAL A 1 188 ? 8.572 4.000 -9.190 1.00 91.44 188 VAL A CA 1
ATOM 1510 C C . VAL A 1 188 ? 7.983 5.322 -8.688 1.00 91.44 188 VAL A C 1
ATOM 1512 O O . VAL A 1 188 ? 7.027 5.302 -7.912 1.00 91.44 188 VAL A O 1
ATOM 1515 N N . ASP A 1 189 ? 8.460 6.461 -9.196 1.00 93.56 189 ASP A N 1
ATOM 1516 C CA . ASP A 1 189 ? 8.005 7.795 -8.787 1.00 93.56 189 ASP A CA 1
ATOM 1517 C C . ASP A 1 189 ? 6.509 8.015 -9.046 1.00 93.56 189 ASP A C 1
ATOM 1519 O O . ASP A 1 189 ? 5.786 8.511 -8.177 1.00 93.56 189 ASP A O 1
ATOM 1523 N N . ARG A 1 190 ? 6.011 7.580 -10.208 1.00 92.19 190 ARG A N 1
ATOM 1524 C CA . ARG A 1 190 ? 4.586 7.621 -10.554 1.00 92.19 190 ARG A CA 1
ATOM 1525 C C . ARG A 1 190 ? 3.758 6.749 -9.619 1.00 92.19 190 ARG A C 1
ATOM 1527 O O . ARG A 1 190 ? 2.729 7.213 -9.127 1.00 92.19 190 ARG A O 1
ATOM 1534 N N . THR A 1 191 ? 4.193 5.517 -9.354 1.00 92.38 191 THR A N 1
ATOM 1535 C CA . THR A 1 191 ? 3.470 4.598 -8.460 1.00 92.38 191 THR A CA 1
ATOM 1536 C C . THR A 1 191 ? 3.405 5.154 -7.037 1.00 92.38 191 THR A C 1
ATOM 1538 O O . THR A 1 191 ? 2.333 5.192 -6.430 1.00 92.38 191 THR A O 1
ATOM 1541 N N . VAL A 1 192 ? 4.532 5.640 -6.504 1.00 95.56 192 VAL A N 1
ATOM 1542 C CA . VAL A 1 192 ? 4.590 6.257 -5.169 1.00 95.56 192 VAL A CA 1
ATOM 1543 C C . VAL A 1 192 ? 3.728 7.521 -5.121 1.00 95.56 192 VAL A C 1
ATOM 1545 O O . VAL A 1 192 ? 2.984 7.723 -4.161 1.00 95.56 192 VAL A O 1
ATOM 1548 N N . GLY A 1 193 ? 3.743 8.340 -6.173 1.00 95.88 193 GLY A N 1
ATOM 1549 C CA . GLY A 1 193 ? 2.885 9.519 -6.275 1.00 95.88 193 GLY A CA 1
ATOM 1550 C C . GLY A 1 193 ? 1.394 9.184 -6.269 1.00 95.88 193 GLY A C 1
ATOM 1551 O O . GLY A 1 193 ? 0.624 9.793 -5.524 1.00 95.88 193 GLY A O 1
ATOM 1552 N N . GLN A 1 194 ? 0.975 8.178 -7.041 1.00 93.69 194 GLN A N 1
ATOM 1553 C CA . GLN A 1 194 ? -0.404 7.681 -7.025 1.00 93.69 194 GLN A CA 1
ATOM 1554 C C . GLN A 1 194 ? -0.810 7.218 -5.622 1.00 93.69 194 GLN A C 1
ATOM 1556 O O . GLN A 1 194 ? -1.846 7.644 -5.110 1.00 93.69 194 GLN A O 1
ATOM 1561 N N . LEU A 1 195 ? 0.037 6.424 -4.966 1.00 95.31 195 LEU A N 1
ATOM 1562 C CA . LEU A 1 195 ? -0.181 5.947 -3.602 1.00 95.31 195 LEU A CA 1
ATOM 1563 C C . LEU A 1 195 ? -0.374 7.103 -2.601 1.00 95.31 195 LEU A C 1
ATOM 1565 O O . LEU A 1 195 ? -1.328 7.099 -1.820 1.00 95.31 195 LEU A O 1
ATOM 1569 N N . VAL A 1 196 ? 0.492 8.119 -2.642 1.00 96.31 196 VAL A N 1
ATOM 1570 C CA . VAL A 1 196 ? 0.417 9.301 -1.761 1.00 96.31 196 VAL A CA 1
ATOM 1571 C C . VAL A 1 196 ? -0.862 10.105 -1.982 1.00 96.31 196 VAL A C 1
ATOM 1573 O O . VAL A 1 196 ? -1.460 10.603 -1.019 1.00 96.31 196 VAL A O 1
ATOM 1576 N N . ASN A 1 197 ? -1.295 10.224 -3.237 1.00 95.38 197 ASN A N 1
ATOM 1577 C CA . ASN A 1 197 ? -2.533 10.909 -3.598 1.00 95.38 197 ASN A CA 1
ATOM 1578 C C . ASN A 1 197 ? -3.772 10.130 -3.135 1.00 95.38 197 ASN A C 1
ATOM 1580 O O . ASN A 1 197 ? -4.748 10.730 -2.683 1.00 95.38 197 ASN A O 1
ATOM 1584 N N . MET A 1 198 ? -3.724 8.796 -3.177 1.00 94.81 198 MET A N 1
ATOM 1585 C CA . MET A 1 198 ? -4.799 7.936 -2.673 1.00 94.81 198 MET A CA 1
ATOM 1586 C C . MET A 1 198 ? -4.909 7.945 -1.144 1.00 94.81 198 MET A C 1
ATOM 1588 O O . MET A 1 198 ? -5.987 7.674 -0.615 1.00 94.81 198 MET A O 1
ATOM 1592 N N . LEU A 1 199 ? -3.834 8.297 -0.435 1.00 96.38 199 LEU A N 1
ATOM 1593 C CA . 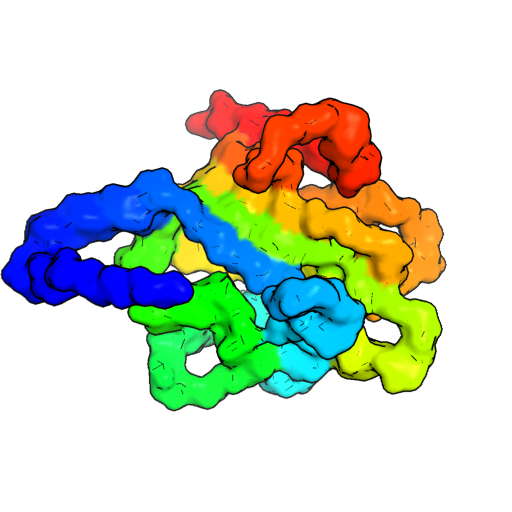LEU A 1 199 ? -3.765 8.355 1.026 1.00 96.38 199 LEU A CA 1
ATOM 1594 C C . LEU A 1 199 ? -3.635 9.807 1.522 1.00 96.38 199 LEU A C 1
ATOM 1596 O O . LEU A 1 199 ? -2.579 10.205 2.028 1.00 96.38 199 LEU A O 1
ATOM 1600 N N . PRO A 1 200 ? -4.695 10.632 1.421 1.00 93.88 200 PRO A N 1
ATOM 1601 C CA . PRO A 1 200 ? -4.627 12.039 1.799 1.00 93.88 200 PRO A CA 1
ATOM 1602 C C . PRO A 1 200 ? -4.390 12.244 3.298 1.00 93.88 200 PRO A C 1
ATOM 1604 O O . PRO A 1 200 ? -3.863 13.286 3.672 1.00 93.88 200 PRO A O 1
ATOM 1607 N N . SER A 1 201 ? -4.766 11.299 4.163 1.00 92.81 201 SER A N 1
ATOM 1608 C CA . SER A 1 201 ? -4.554 11.361 5.618 1.00 92.81 201 SER A CA 1
ATOM 1609 C C . SER A 1 201 ? -3.136 10.984 6.055 1.00 92.81 201 SER A C 1
ATOM 1611 O O . SER A 1 201 ? -2.793 11.215 7.212 1.00 92.81 201 SER A O 1
ATOM 1613 N N . LEU A 1 202 ? -2.307 10.446 5.151 1.00 96.94 202 LEU A N 1
ATOM 1614 C CA . LEU A 1 202 ? -0.949 10.018 5.477 1.00 96.94 202 LEU A CA 1
ATOM 1615 C C . LEU A 1 202 ? -0.119 11.208 5.977 1.00 96.94 202 LEU A C 1
ATOM 1617 O O . LEU A 1 202 ? -0.056 12.241 5.301 1.00 96.94 202 LEU A O 1
ATOM 1621 N N . GLN A 1 203 ? 0.497 11.033 7.145 1.00 96.62 203 GLN A N 1
ATOM 1622 C CA . GLN A 1 203 ? 1.321 12.022 7.847 1.00 96.62 203 GLN A CA 1
ATOM 1623 C C . GLN A 1 203 ? 2.813 11.757 7.642 1.00 96.62 203 GLN A C 1
ATOM 1625 O O . GLN A 1 203 ? 3.611 12.691 7.590 1.00 96.62 203 GLN A O 1
ATOM 1630 N N . GLU A 1 204 ? 3.182 10.484 7.501 1.00 96.69 204 GLU A N 1
ATOM 1631 C CA . GLU A 1 204 ? 4.557 10.043 7.321 1.00 96.69 204 GLU A CA 1
ATOM 1632 C C . GLU A 1 204 ? 4.626 8.945 6.253 1.00 96.69 204 GLU A C 1
ATOM 1634 O O . GLU A 1 204 ? 3.962 7.910 6.348 1.00 96.69 204 GLU A O 1
ATOM 1639 N N . LEU A 1 205 ? 5.446 9.188 5.233 1.00 96.44 205 LEU A N 1
ATOM 1640 C CA . LEU A 1 205 ? 5.895 8.186 4.276 1.00 96.44 205 LEU A CA 1
ATOM 1641 C C . LEU A 1 205 ? 7.383 7.958 4.523 1.00 96.44 205 LEU A C 1
ATOM 1643 O O . LEU A 1 205 ? 8.130 8.928 4.656 1.00 96.44 205 LEU A O 1
ATOM 1647 N N . GLN A 1 206 ? 7.784 6.694 4.566 1.00 93.75 206 GLN A N 1
ATOM 1648 C CA . GLN A 1 206 ? 9.178 6.285 4.661 1.00 93.75 206 GLN A CA 1
ATOM 1649 C C . GLN A 1 206 ? 9.478 5.277 3.547 1.00 93.75 206 GLN A C 1
ATOM 1651 O O . GLN A 1 206 ? 8.821 4.238 3.456 1.00 93.75 206 GLN A O 1
ATOM 1656 N N . LEU A 1 207 ? 10.456 5.582 2.703 1.00 91.44 207 LEU A N 1
ATOM 1657 C CA . LEU A 1 207 ? 10.899 4.746 1.596 1.00 91.44 207 LEU A CA 1
ATOM 1658 C C . LEU A 1 207 ? 12.225 4.063 1.959 1.00 91.44 207 LEU A C 1
ATOM 1660 O O . LEU A 1 207 ? 13.225 4.702 2.282 1.00 91.44 207 LEU A O 1
ATOM 1664 N N . GLY A 1 208 ? 12.216 2.732 1.931 1.00 80.94 208 GLY A N 1
ATOM 1665 C CA . GLY A 1 208 ? 13.312 1.884 2.386 1.00 80.94 208 GLY A CA 1
ATOM 1666 C C . GLY A 1 208 ? 13.395 1.760 3.912 1.00 80.94 208 GLY A C 1
ATOM 1667 O O . GLY A 1 208 ? 12.486 2.135 4.654 1.00 80.94 208 GLY A O 1
ATOM 1668 N N . ASN A 1 209 ? 14.542 1.258 4.385 1.00 63.25 209 ASN A N 1
ATOM 1669 C CA . ASN A 1 209 ? 14.989 1.514 5.757 1.00 63.25 209 ASN A CA 1
ATOM 1670 C C . ASN A 1 209 ? 14.212 0.767 6.875 1.00 63.25 209 ASN A C 1
ATOM 1672 O O . ASN A 1 209 ? 13.995 1.321 7.951 1.00 63.25 209 ASN A O 1
ATOM 1676 N N . TYR A 1 210 ? 13.764 -0.477 6.628 1.00 59.31 210 TYR A N 1
ATOM 1677 C CA . TYR A 1 210 ? 13.105 -1.296 7.665 1.00 59.31 210 TYR A CA 1
ATOM 1678 C C . TYR A 1 210 ? 14.049 -2.263 8.409 1.00 59.31 210 TYR A C 1
ATOM 1680 O O . TYR A 1 210 ? 13.966 -2.354 9.630 1.00 59.31 210 TYR A O 1
ATOM 1688 N N . HIS A 1 211 ? 14.968 -2.949 7.715 1.00 55.31 211 HIS A N 1
ATOM 1689 C CA . HIS A 1 211 ? 15.799 -4.009 8.326 1.00 55.31 211 HIS A CA 1
ATOM 1690 C C . HIS A 1 211 ? 17.246 -3.614 8.659 1.00 55.31 211 HIS A C 1
ATOM 1692 O O . HIS A 1 211 ? 17.887 -4.295 9.453 1.00 55.31 211 HIS A O 1
ATOM 1698 N N . PHE A 1 212 ? 17.785 -2.541 8.072 1.00 56.81 212 PHE A N 1
ATOM 1699 C CA . PHE A 1 212 ? 19.213 -2.206 8.166 1.00 56.81 212 PHE A CA 1
ATOM 1700 C C . PHE A 1 212 ? 19.444 -0.703 8.281 1.00 56.81 212 PHE A C 1
ATOM 1702 O O . PHE A 1 212 ? 18.634 0.071 7.777 1.00 56.81 212 PHE A O 1
ATOM 1709 N N . VAL A 1 213 ? 20.583 -0.312 8.875 1.00 52.16 213 VAL A N 1
ATOM 1710 C CA . VAL A 1 213 ? 21.142 1.041 8.735 1.00 52.16 213 VAL A CA 1
ATOM 1711 C C . VAL A 1 213 ? 21.568 1.190 7.274 1.00 52.16 213 VAL A C 1
ATOM 1713 O O . VAL A 1 213 ? 22.508 0.520 6.844 1.00 52.16 213 VAL A O 1
ATOM 1716 N N . PRO A 1 214 ? 20.861 1.987 6.474 1.00 55.28 214 PRO A N 1
ATOM 1717 C CA . PRO A 1 214 ? 21.094 2.033 5.050 1.00 55.28 214 PRO A CA 1
ATOM 1718 C C . PRO A 1 214 ? 22.323 2.889 4.766 1.00 55.28 214 PRO A C 1
ATOM 1720 O O . PRO A 1 214 ? 22.501 3.955 5.358 1.00 55.28 214 PRO A O 1
ATOM 1723 N N . ASN A 1 215 ? 23.134 2.462 3.801 1.00 63.59 215 ASN A N 1
ATOM 1724 C CA . ASN A 1 215 ? 23.978 3.412 3.093 1.00 63.59 215 ASN A CA 1
ATOM 1725 C C . ASN A 1 215 ? 23.042 4.346 2.300 1.00 63.59 215 ASN A C 1
ATOM 1727 O O . ASN A 1 215 ? 22.149 3.871 1.592 1.00 63.59 215 ASN A O 1
ATOM 1731 N N . GLY A 1 216 ? 23.214 5.663 2.441 1.00 63.50 216 GLY A N 1
ATOM 1732 C CA . GLY A 1 216 ? 22.397 6.659 1.742 1.00 63.50 216 GLY A CA 1
ATOM 1733 C C . GLY A 1 216 ? 22.402 6.460 0.223 1.00 63.50 216 GLY A C 1
ATOM 1734 O O . GLY A 1 216 ? 21.377 6.665 -0.422 1.00 63.50 216 GLY A O 1
ATOM 1735 N N . GLU A 1 217 ? 23.509 5.960 -0.328 1.00 70.31 217 GLU A N 1
ATOM 1736 C CA . GLU A 1 217 ? 23.650 5.633 -1.751 1.00 70.31 217 GLU A CA 1
ATOM 1737 C C . GLU A 1 217 ? 22.662 4.549 -2.203 1.00 70.31 217 GLU A C 1
ATOM 1739 O O . GLU A 1 217 ? 22.010 4.704 -3.231 1.00 70.31 217 GLU A O 1
ATOM 1744 N N . THR A 1 218 ? 22.458 3.500 -1.399 1.00 73.12 218 THR A N 1
ATOM 1745 C CA . THR A 1 218 ? 21.539 2.397 -1.730 1.00 73.12 218 THR A CA 1
ATOM 1746 C C . THR A 1 218 ? 20.076 2.844 -1.717 1.00 73.12 218 THR A C 1
ATOM 1748 O O . THR A 1 218 ? 19.270 2.350 -2.502 1.00 73.12 218 THR A O 1
ATOM 1751 N N . ILE A 1 219 ? 19.706 3.794 -0.850 1.00 75.69 219 ILE A N 1
ATOM 1752 C CA . ILE A 1 219 ? 18.350 4.368 -0.856 1.00 75.69 219 ILE A CA 1
ATOM 1753 C C . ILE A 1 219 ? 18.131 5.192 -2.122 1.00 75.69 219 ILE A C 1
ATOM 1755 O O . ILE A 1 219 ? 17.083 5.065 -2.754 1.00 75.69 219 ILE A O 1
ATOM 1759 N N . VAL A 1 220 ? 19.099 6.039 -2.478 1.00 79.44 220 VAL A N 1
ATOM 1760 C CA . VAL A 1 220 ? 19.009 6.889 -3.670 1.00 79.44 220 VAL A CA 1
ATOM 1761 C C . VAL A 1 220 ? 18.935 6.036 -4.931 1.00 79.44 220 VAL A C 1
ATOM 1763 O O . VAL A 1 220 ? 18.098 6.308 -5.783 1.00 79.44 220 VAL A O 1
ATOM 1766 N N . GLU A 1 221 ? 19.725 4.968 -5.020 1.00 80.31 221 GLU A N 1
ATOM 1767 C CA . GLU A 1 221 ? 19.672 4.023 -6.138 1.00 80.31 221 GLU A CA 1
ATOM 1768 C C . GLU A 1 221 ? 18.300 3.336 -6.260 1.00 80.31 221 GLU A C 1
ATOM 1770 O O . GLU A 1 221 ? 17.770 3.197 -7.360 1.00 80.31 221 GLU A O 1
ATOM 1775 N N . GLN A 1 222 ? 17.695 2.927 -5.139 1.00 80.94 222 GLN A N 1
ATOM 1776 C CA . GLN A 1 222 ? 16.415 2.210 -5.151 1.00 80.94 222 GLN A CA 1
ATOM 1777 C C . GLN A 1 222 ? 15.206 3.114 -5.408 1.00 80.94 222 GLN A C 1
ATOM 1779 O O . GLN A 1 222 ? 14.272 2.709 -6.097 1.00 80.94 222 GLN A O 1
ATOM 1784 N N . TRP A 1 223 ? 15.191 4.309 -4.817 1.00 87.62 223 TRP A N 1
ATOM 1785 C CA . TRP A 1 223 ? 13.994 5.151 -4.762 1.00 87.62 223 TRP A CA 1
ATOM 1786 C C . TRP A 1 223 ? 14.103 6.430 -5.590 1.00 87.62 223 TRP A C 1
ATOM 1788 O O . TRP A 1 223 ? 13.066 6.979 -5.973 1.00 87.62 223 TRP A O 1
ATOM 1798 N N . GLY A 1 224 ? 15.322 6.896 -5.880 1.00 88.56 224 GLY A N 1
ATOM 1799 C CA . GLY A 1 224 ? 15.607 8.048 -6.735 1.00 88.56 224 GLY A CA 1
ATOM 1800 C C . GLY A 1 224 ? 14.710 9.252 -6.451 1.00 88.56 224 GLY A C 1
ATOM 1801 O O . GLY A 1 224 ? 14.498 9.662 -5.304 1.00 88.56 224 GLY A O 1
ATOM 1802 N N . ARG A 1 225 ? 14.110 9.789 -7.514 1.00 91.12 225 ARG A N 1
ATOM 1803 C CA . ARG A 1 225 ? 13.139 10.891 -7.485 1.00 91.12 225 ARG A CA 1
ATOM 1804 C C . ARG A 1 225 ? 11.952 10.674 -6.547 1.00 91.12 225 ARG A C 1
ATOM 1806 O O . ARG A 1 225 ? 11.412 11.668 -6.056 1.00 91.12 225 ARG A O 1
ATOM 1813 N N . SER A 1 226 ? 11.572 9.432 -6.252 1.00 92.62 226 SER A N 1
ATOM 1814 C CA . SER A 1 226 ? 10.421 9.120 -5.394 1.00 92.62 226 SER A CA 1
ATOM 1815 C C . SER A 1 226 ? 10.610 9.600 -3.955 1.00 92.62 226 SER A C 1
ATOM 1817 O O . SER A 1 226 ? 9.628 9.866 -3.263 1.00 92.62 226 SER A O 1
ATOM 1819 N N . LEU A 1 227 ? 11.857 9.782 -3.503 1.00 92.50 227 LEU A N 1
ATOM 1820 C CA . LEU A 1 227 ? 12.177 10.289 -2.162 1.00 92.50 227 LEU A CA 1
ATOM 1821 C C . LEU A 1 227 ? 11.558 11.663 -1.880 1.00 92.50 227 LEU A C 1
ATOM 1823 O O . LEU A 1 227 ? 11.232 11.977 -0.733 1.00 92.50 227 LEU A O 1
ATOM 1827 N N . ARG A 1 228 ? 11.304 12.469 -2.921 1.00 94.69 228 ARG A N 1
ATOM 1828 C CA . ARG A 1 228 ? 10.636 13.771 -2.771 1.00 94.69 228 ARG A CA 1
ATOM 1829 C C . ARG A 1 228 ? 9.241 13.653 -2.146 1.00 94.69 228 ARG A C 1
ATOM 1831 O O . ARG A 1 228 ? 8.792 14.580 -1.470 1.00 94.69 228 ARG A O 1
ATOM 1838 N N . TRP A 1 229 ? 8.561 12.518 -2.335 1.00 96.38 229 TRP A N 1
ATOM 1839 C CA . TRP A 1 229 ? 7.221 12.287 -1.800 1.00 96.38 229 TRP A CA 1
ATOM 1840 C C . TRP A 1 229 ? 7.189 12.234 -0.273 1.00 96.38 229 TRP A C 1
ATOM 1842 O O . TRP A 1 229 ? 6.191 12.652 0.312 1.00 96.38 229 TRP A O 1
ATOM 1852 N N . GLU A 1 230 ? 8.275 11.825 0.391 1.00 95.00 230 GLU A N 1
ATOM 1853 C CA . GLU A 1 230 ? 8.357 11.915 1.852 1.00 95.00 230 GLU A CA 1
ATOM 1854 C C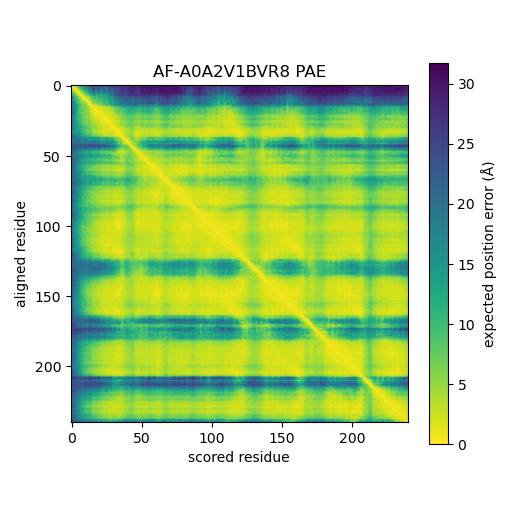 . GLU A 1 230 ? 8.245 13.368 2.326 1.00 95.00 230 GLU A C 1
ATOM 1856 O O . GLU A 1 230 ? 7.503 13.674 3.262 1.00 95.00 230 GLU A O 1
ATOM 1861 N N . GLY A 1 231 ? 8.952 14.278 1.648 1.00 92.56 231 GLY A N 1
ATOM 1862 C CA . GLY A 1 231 ? 8.900 15.712 1.920 1.00 92.56 231 GLY A CA 1
ATOM 1863 C C . GLY A 1 231 ? 7.510 16.293 1.669 1.00 92.56 231 GLY A C 1
ATOM 1864 O O . GLY A 1 231 ? 6.997 17.031 2.510 1.00 92.56 231 GLY A O 1
ATOM 1865 N N . ILE A 1 232 ? 6.868 15.904 0.561 1.00 95.50 232 ILE A N 1
ATOM 1866 C CA . ILE A 1 232 ? 5.500 16.327 0.216 1.00 95.50 232 ILE A CA 1
ATOM 1867 C C . ILE A 1 232 ? 4.501 15.875 1.288 1.00 95.50 232 ILE A C 1
ATOM 1869 O O . ILE A 1 232 ? 3.680 16.674 1.737 1.00 95.50 232 ILE A O 1
ATOM 1873 N N . VAL A 1 233 ? 4.585 14.621 1.741 1.00 96.00 233 VAL A N 1
ATOM 1874 C CA . VAL A 1 233 ? 3.706 14.079 2.790 1.00 96.00 233 VAL A CA 1
ATOM 1875 C C . VAL A 1 233 ? 3.889 14.840 4.106 1.00 96.00 233 VAL A C 1
ATOM 1877 O O . VAL A 1 233 ? 2.899 15.277 4.700 1.00 96.00 233 VAL A O 1
ATOM 1880 N N . ARG A 1 234 ? 5.139 15.087 4.524 1.00 94.38 234 ARG A N 1
ATOM 1881 C CA . ARG A 1 234 ? 5.439 15.864 5.741 1.00 94.38 234 ARG A CA 1
ATOM 1882 C C . ARG A 1 234 ? 4.939 17.307 5.636 1.00 94.38 234 ARG A C 1
ATOM 1884 O O . ARG A 1 234 ? 4.351 17.819 6.586 1.00 94.38 234 ARG A O 1
ATOM 1891 N N . ALA A 1 235 ? 5.148 17.965 4.495 1.00 93.19 235 ALA A N 1
ATOM 1892 C CA . ALA A 1 235 ? 4.690 19.335 4.263 1.00 93.19 235 ALA A CA 1
ATOM 1893 C C . ALA A 1 235 ? 3.158 19.432 4.298 1.00 93.19 235 ALA A C 1
ATOM 1895 O O . ALA A 1 235 ? 2.616 20.286 4.998 1.00 93.19 235 ALA A O 1
ATOM 1896 N N . ARG A 1 236 ? 2.465 18.502 3.626 1.00 93.44 236 ARG A N 1
ATOM 1897 C CA . ARG A 1 236 ? 0.999 18.399 3.628 1.00 93.44 236 ARG A CA 1
ATOM 1898 C C . ARG A 1 236 ? 0.437 18.237 5.037 1.00 93.44 236 ARG A C 1
ATOM 1900 O O . ARG A 1 236 ? -0.609 18.801 5.337 1.00 93.44 236 ARG A O 1
ATOM 1907 N N . HIS A 1 237 ? 1.107 17.470 5.896 1.00 91.06 237 HIS A N 1
ATOM 1908 C CA . HIS A 1 237 ? 0.671 17.300 7.279 1.00 91.06 237 HIS A CA 1
ATOM 1909 C C . HIS A 1 237 ? 0.841 18.576 8.109 1.00 91.06 237 HIS A C 1
ATOM 1911 O O . HIS A 1 237 ? -0.076 18.924 8.841 1.00 91.06 237 HIS A O 1
ATOM 1917 N N . ARG A 1 238 ? 1.968 19.288 7.969 1.00 89.38 238 ARG A N 1
ATOM 1918 C CA . ARG A 1 238 ? 2.240 20.534 8.715 1.00 89.38 238 ARG A CA 1
ATOM 1919 C C . ARG A 1 238 ? 1.273 21.678 8.396 1.00 89.38 238 ARG A C 1
ATOM 1921 O O . ARG A 1 238 ? 1.189 22.618 9.173 1.00 89.38 238 ARG A O 1
ATOM 1928 N N . GLN A 1 239 ? 0.614 21.633 7.240 1.00 84.12 239 GLN A N 1
ATOM 1929 C CA . GLN A 1 239 ? -0.332 22.657 6.783 1.00 84.12 239 GLN A CA 1
ATOM 1930 C C . GLN A 1 239 ? -1.788 22.392 7.207 1.00 84.12 239 GLN A C 1
ATOM 1932 O O . GLN A 1 239 ? -2.664 23.172 6.842 1.00 84.12 239 GLN A O 1
ATOM 1937 N N . ARG A 1 240 ? -2.060 21.295 7.922 1.00 74.69 240 ARG A N 1
ATOM 1938 C CA . ARG A 1 240 ? -3.383 20.953 8.464 1.00 74.69 240 ARG A CA 1
ATOM 1939 C C . ARG A 1 240 ? -3.450 21.240 9.950 1.00 74.69 240 ARG A C 1
ATOM 1941 O O . ARG A 1 240 ? -4.540 21.659 10.384 1.00 74.69 240 ARG A O 1
#

Secondary structure (DSSP, 8-state):
------THHHHHTT-HHHHHHHHIIIIIISEEEEE-S-SSS--TT--S-BTHHHHS-GGGSTTPPPTTS---HHHHHHHHHHHT-SSS---HHHHH-HHHHHHHHH-HHHHTT--EEEEEE-SEEE-S-GGGGGGPBPPHHHHHHHHHHHHHHH-TT--EEEEEEPP--PEESSTHHHHTT--HHHHHHHHHHHHHHH-TT--EEEES-SSS---HHHHHHHHGGGGHHHHHHHHHHHT-

Radius of gyration: 18.39 Å; Cα contacts (8 Å, |Δi|>4): 372; chains: 1; bounding box: 44×44×54 Å

Foldseek 3Di:
DPPPPPPVVVVLVPDVVSVVVVLLVVAQVDEEEWEQQADPVSDLLGGLDFLQQCPPPVLLQAQQADPVRDGDVVSNVVNLVVLQDPPDDDGSNCVRGRVSVVCNVCDLVSQQSHAHYEYEFAQARADPDPVCLRSGRAHLLRVLSSVLSNCVVSHVNHAEYEYAHDDDPHHGSDCPVVVVVDDPQRSLLVSLVSSCVSNLNYQAYHYHDDPDDDDPVVSCVVRPPNVVVRVVSNVSNVVD

Sequence (240 aa):
VKIAHIQGIALMGTCKQILSECRAVFYGENAFVFDTRGQDPYPHHRGVHAHDAFERAPHQIPGLPRDDGTINQRNTDRALTHIFDKNARHQPFMSRDPLVKFFRQIGPENACAITKVIIEGFFRTAEENERCRYQRPIGFGRILPIHATILKNVCPNFRKLTLHQGHNNSLWDDDLDGAMGLTDEERVDRTVGQLVNMLPSLQELQLGNYHFVPNGETIVEQWGRSLRWEGIVRARHRQR

pLDDT: mean 83.1, std 14.84, range [22.48, 97.75]

Solvent-accessible surface area (backbone atoms only — not comparable to full-atom values): 13042 Å² total; per-residue (Å²): 131,87,76,75,76,63,69,61,64,63,56,39,72,74,36,73,65,55,29,54,56,48,42,46,49,65,30,37,69,40,73,48,80,29,67,48,46,48,52,85,82,64,42,68,70,42,33,55,35,34,56,64,34,58,71,50,67,45,64,58,41,33,56,53,56,47,98,87,65,49,63,57,62,72,39,22,56,53,16,56,59,49,47,47,46,85,83,59,89,62,45,57,37,62,64,50,37,52,60,44,46,49,40,32,72,62,26,67,84,46,38,36,37,27,20,33,41,33,44,34,29,32,58,35,25,16,70,90,57,71,91,46,58,72,48,22,14,66,17,40,75,69,47,45,55,31,51,31,45,45,45,53,72,51,14,77,59,35,30,36,44,32,40,36,69,58,92,64,91,46,42,56,62,69,55,62,56,50,77,70,68,51,49,74,57,55,52,51,27,50,42,52,49,52,37,52,65,60,33,77,68,38,41,40,52,40,83,44,75,82,91,55,91,69,59,69,64,60,50,46,72,75,42,45,76,34,57,56,53,34,56,50,28,41,52,58,43,76,75,109